Protein AF-A0A1X7UMM1-F1 (afdb_monomer)

Organism: Amphimedon queenslandica (NCBI:txid400682)

pLDDT: mean 91.96, std 16.67, range [33.31, 98.94]

Foldseek 3Di:
DDDDDDDDDDPDPPPDVDDQAPALALQRCVVVPNQDWAKHWYDNDPPDIDIFTWARDPPNTSWTWFFKFAAQPDQQQDDPVCQQCKDDDNVHGIGNHLVVQQSSQVDAFKKKKKWFAAPVGDIWIKIFRGWHFHDVVQQTAIATHDIDIDQPDFPNVFLHRAHKFHPHRAREQAPPDRLCVVLSHIDSAHNGGQAGQRAGDDPDQDDFNRAGDHCSHPRRRGHTNIMIMIMHHPD

Secondary structure (DSSP, 8-state):
-------------------TT--SSHHHHHHTT--S-EEEEE-TTSSS-EEEEEE-SGGGS-EEEEEEESSS-S-----HHHHHH-EE-TTSSEE--HHHHHHHHSSS-EEEEEEEE-TTS-EEEEEEEEEEE--GGGT--EEEEEEEESS--SSHHHHTTPPPBBTTB--SS-TTS-HHHHHTS-B--SSS-SB-TTSB--SSS--TTTBS-BHHHH-SS---SEEEEEEEE--

Radius of gyration: 20.71 Å; Cα contacts (8 Å, |Δi|>4): 582; chains: 1; bounding box: 44×34×89 Å

Structure (mmCIF, N/CA/C/O backbone):
data_AF-A0A1X7UMM1-F1
#
_entry.id   AF-A0A1X7UMM1-F1
#
loop_
_atom_site.group_PDB
_atom_site.id
_atom_site.type_symbol
_atom_site.label_atom_id
_atom_site.label_alt_id
_atom_site.label_comp_id
_atom_site.label_asym_id
_atom_site.label_entity_id
_atom_site.label_seq_id
_atom_site.pdbx_PDB_ins_code
_atom_site.Cartn_x
_atom_site.Cartn_y
_atom_site.Cartn_z
_atom_site.occupancy
_atom_site.B_iso_or_equiv
_atom_site.auth_seq_id
_atom_site.auth_comp_id
_atom_site.auth_asym_id
_atom_site.auth_atom_id
_atom_site.pdbx_PDB_model_num
ATOM 1 N N . MET A 1 1 ? -23.075 -20.210 66.683 1.00 42.78 1 MET A N 1
ATOM 2 C CA . MET A 1 1 ? -23.406 -20.977 65.464 1.00 42.78 1 MET A CA 1
ATOM 3 C C . MET A 1 1 ? -23.256 -20.017 64.291 1.00 42.78 1 MET A C 1
ATOM 5 O O . MET A 1 1 ? -23.948 -19.010 64.264 1.00 42.78 1 MET A O 1
ATOM 9 N N . LYS A 1 2 ? -22.222 -20.204 63.459 1.00 36.97 2 LYS A N 1
ATOM 10 C CA . LYS A 1 2 ? -21.824 -19.255 62.405 1.00 36.97 2 LYS A CA 1
ATOM 11 C C . LYS A 1 2 ? -22.874 -19.233 61.286 1.00 36.97 2 LYS A C 1
ATOM 13 O O . LYS A 1 2 ? -23.160 -20.276 60.712 1.00 36.97 2 LYS A O 1
ATOM 18 N N . LEU A 1 3 ? -23.383 -18.044 60.969 1.00 35.66 3 LEU A N 1
ATOM 19 C CA . LEU A 1 3 ? -24.100 -17.741 59.730 1.00 35.66 3 LEU A CA 1
ATOM 20 C C . LEU A 1 3 ? -23.134 -17.903 58.548 1.00 35.66 3 LEU A C 1
ATOM 22 O O . LEU A 1 3 ? -22.069 -17.291 58.560 1.00 35.66 3 LEU A O 1
ATOM 26 N N . HIS A 1 4 ? -23.488 -18.710 57.549 1.00 35.69 4 HIS A N 1
ATOM 27 C CA . HIS A 1 4 ? -22.932 -18.601 56.199 1.00 35.69 4 HIS A CA 1
ATOM 28 C C . HIS A 1 4 ? -24.096 -18.454 55.228 1.00 35.69 4 HIS A C 1
ATOM 30 O O . HIS A 1 4 ? -24.906 -19.357 55.040 1.00 35.69 4 HIS A O 1
ATOM 36 N N . ASN A 1 5 ? -24.174 -17.242 54.697 1.00 33.34 5 ASN A N 1
ATOM 37 C CA . ASN A 1 5 ? -25.047 -16.806 53.632 1.00 33.34 5 ASN A CA 1
ATOM 38 C C . ASN A 1 5 ? -24.282 -17.030 52.322 1.00 33.34 5 ASN A C 1
ATOM 40 O O . ASN A 1 5 ? -23.177 -16.504 52.181 1.00 33.34 5 ASN A O 1
ATOM 44 N N . THR A 1 6 ? -24.842 -17.784 51.378 1.00 33.31 6 THR A N 1
ATOM 45 C CA . THR A 1 6 ? -24.259 -17.915 50.036 1.00 33.31 6 THR A CA 1
ATOM 46 C C . THR A 1 6 ? -25.358 -17.749 48.996 1.00 33.31 6 THR A C 1
ATOM 48 O O . THR A 1 6 ? -25.897 -18.709 48.457 1.00 33.31 6 THR A O 1
ATOM 51 N N . THR A 1 7 ? -25.710 -16.497 48.713 1.00 36.22 7 THR A N 1
ATOM 52 C CA . THR A 1 7 ? -26.402 -16.121 47.480 1.00 36.22 7 THR A CA 1
ATOM 53 C C . THR A 1 7 ? -25.404 -16.187 46.327 1.00 36.22 7 THR A C 1
ATOM 55 O O . THR A 1 7 ? -24.527 -15.332 46.205 1.00 36.22 7 THR A O 1
ATOM 58 N N . ALA A 1 8 ? -25.524 -17.217 45.491 1.00 37.78 8 ALA A N 1
ATOM 59 C CA . ALA A 1 8 ? -24.852 -17.280 44.201 1.00 37.78 8 ALA A CA 1
ATOM 60 C C . ALA A 1 8 ? -25.509 -16.268 43.247 1.00 37.78 8 ALA A C 1
ATOM 62 O O . ALA A 1 8 ? -26.694 -16.365 42.935 1.00 37.78 8 ALA A O 1
ATOM 63 N N . SER A 1 9 ? -24.734 -15.275 42.813 1.00 39.75 9 SER A N 1
ATOM 64 C CA . SER A 1 9 ? -25.135 -14.310 41.791 1.00 39.75 9 SER A CA 1
ATOM 65 C C . SER A 1 9 ? -25.033 -14.963 40.411 1.00 39.75 9 SER A C 1
ATOM 67 O O . SER A 1 9 ? -23.936 -15.264 39.938 1.00 39.75 9 SER A O 1
ATOM 69 N N . LEU A 1 10 ? -26.179 -15.195 39.767 1.00 38.50 10 LEU A N 1
ATOM 70 C CA . LEU A 1 10 ? -26.244 -15.465 38.334 1.00 38.50 10 LEU A CA 1
ATOM 71 C C . LEU A 1 10 ? -25.970 -14.154 37.589 1.00 38.50 10 LEU A C 1
ATOM 73 O O . LEU A 1 10 ? -26.851 -13.305 37.463 1.00 38.50 10 LEU A O 1
ATOM 77 N N . LYS A 1 11 ? -24.755 -13.990 37.056 1.00 39.53 11 LYS A N 1
ATOM 78 C CA . LYS A 1 11 ? -24.530 -13.033 35.969 1.00 39.53 11 LYS A CA 1
ATOM 79 C C . LYS A 1 11 ? -25.146 -13.620 34.702 1.00 39.53 11 LYS A C 1
ATOM 81 O O . LYS A 1 11 ? -24.577 -14.521 34.090 1.00 39.53 11 LYS A O 1
ATOM 86 N N . ALA A 1 12 ? -26.319 -13.119 34.333 1.00 36.34 12 ALA A N 1
ATOM 87 C CA . ALA A 1 12 ? -26.877 -13.324 33.008 1.00 36.34 12 ALA A CA 1
ATOM 88 C C . ALA A 1 12 ? -25.892 -12.761 31.969 1.00 36.34 12 ALA A C 1
ATOM 90 O O . ALA A 1 12 ? -25.610 -11.563 31.957 1.00 36.34 12 ALA A O 1
ATOM 91 N N . LYS A 1 13 ? -25.349 -13.633 31.113 1.00 39.78 13 LYS A N 1
ATOM 92 C CA . LYS A 1 13 ? -24.747 -13.229 29.841 1.00 39.78 13 LYS A CA 1
ATOM 93 C C . LYS A 1 13 ? -25.900 -12.758 28.957 1.00 39.78 13 LYS A C 1
ATOM 95 O O . LYS A 1 13 ? -26.607 -13.576 28.378 1.00 39.78 13 LYS A O 1
ATOM 100 N N . PHE A 1 14 ? -26.116 -11.449 28.913 1.00 34.75 14 PHE A N 1
ATOM 101 C CA . PHE A 1 14 ? -26.855 -10.831 27.823 1.00 34.75 14 PHE A CA 1
ATOM 102 C C . PHE A 1 14 ? -25.998 -10.984 26.564 1.00 34.75 14 PHE A C 1
ATOM 104 O O . PHE A 1 14 ? -24.993 -10.300 26.411 1.00 34.75 14 PHE A O 1
ATOM 111 N N . THR A 1 15 ? -26.354 -11.923 25.693 1.00 37.94 15 THR A N 1
ATOM 112 C CA . THR A 1 15 ? -25.966 -11.866 24.282 1.00 37.94 15 THR A CA 1
ATOM 113 C C . THR A 1 15 ? -26.802 -10.768 23.643 1.00 37.94 15 THR A C 1
ATOM 115 O O . THR A 1 15 ? -27.952 -11.001 23.270 1.00 37.94 15 THR A O 1
ATOM 118 N N . ILE A 1 16 ? -26.254 -9.555 23.611 1.00 44.25 16 ILE A N 1
ATOM 119 C CA . ILE A 1 16 ? -26.688 -8.546 22.649 1.00 44.25 16 ILE A CA 1
ATOM 120 C C . ILE A 1 16 ? -26.102 -8.994 21.311 1.00 44.25 16 ILE A C 1
ATOM 122 O O . ILE A 1 16 ? -24.950 -9.415 21.243 1.00 44.25 16 ILE A O 1
ATOM 126 N N . ASP A 1 17 ? -26.933 -8.988 20.283 1.00 43.19 17 ASP A N 1
ATOM 127 C CA . ASP A 1 17 ? -26.534 -9.173 18.893 1.00 43.19 17 ASP A CA 1
ATOM 128 C C . ASP A 1 17 ? -25.630 -7.977 18.523 1.00 43.19 17 ASP A C 1
ATOM 130 O O . ASP A 1 17 ? -26.114 -6.871 18.277 1.00 43.19 17 ASP A O 1
ATOM 134 N N . GLU A 1 18 ? -24.310 -8.125 18.677 1.00 45.31 18 GLU A N 1
ATOM 135 C CA . GLU A 1 18 ? -23.364 -7.010 18.561 1.00 45.31 18 GLU A CA 1
ATOM 136 C C . GLU A 1 18 ? -23.130 -6.619 17.094 1.00 45.31 18 GLU A C 1
ATOM 138 O O . GLU A 1 18 ? -22.430 -7.293 16.344 1.00 45.31 18 GLU A O 1
ATOM 143 N N . GLY A 1 19 ? -23.692 -5.468 16.719 1.00 47.50 19 GLY A N 1
ATOM 144 C CA . GLY A 1 19 ? -22.927 -4.392 16.087 1.00 47.50 19 GLY A CA 1
ATOM 145 C C . GLY A 1 19 ? -22.228 -4.710 14.766 1.00 47.50 19 GLY A C 1
ATOM 146 O O . GLY A 1 19 ? -21.032 -4.448 14.630 1.00 47.50 19 GLY A O 1
ATOM 147 N N . GLU A 1 20 ? -22.954 -5.195 13.760 1.00 48.22 20 GLU A N 1
ATOM 148 C CA . GLU A 1 20 ? -22.420 -5.268 12.398 1.00 48.22 20 GLU A CA 1
ATOM 149 C C . GLU A 1 20 ? -22.120 -3.837 11.883 1.00 48.22 20 GLU A C 1
ATOM 151 O O . GLU A 1 20 ? -23.019 -3.090 11.504 1.00 48.22 20 GLU A O 1
ATOM 156 N N . GLY A 1 21 ? -20.846 -3.419 11.925 1.00 59.50 21 GLY A N 1
ATOM 157 C CA . GLY A 1 21 ? -20.394 -2.102 11.451 1.00 59.50 21 GLY A CA 1
ATOM 158 C C . GLY A 1 21 ? -20.342 -0.973 12.492 1.00 59.50 21 GLY A C 1
ATOM 159 O O . GLY A 1 21 ? -20.377 0.188 12.094 1.00 59.50 21 GLY A O 1
ATOM 160 N N . SER A 1 22 ? -20.246 -1.280 13.793 1.00 83.62 22 SER A N 1
ATOM 161 C CA . SER A 1 22 ? -20.097 -0.259 14.855 1.00 83.62 22 SER A CA 1
ATOM 162 C C . SER A 1 22 ? -18.671 0.294 15.023 1.00 83.62 22 SER A C 1
ATOM 164 O O . SER A 1 22 ? -18.474 1.230 15.794 1.00 83.62 22 SER A O 1
ATOM 166 N N . TYR A 1 23 ? -17.680 -0.300 14.360 1.00 94.19 23 TYR A N 1
ATOM 167 C CA . TYR A 1 23 ? -16.268 0.033 14.536 1.00 94.19 23 TYR A CA 1
ATOM 168 C C . TYR A 1 23 ? -15.717 0.758 13.318 1.00 94.19 23 TYR A C 1
ATOM 170 O O . TYR A 1 23 ? -15.889 0.275 12.201 1.00 94.19 23 TYR A O 1
ATOM 178 N N . ASP A 1 24 ? -15.012 1.866 13.526 1.00 94.62 24 ASP A N 1
ATOM 179 C CA . ASP A 1 24 ? -14.443 2.652 12.426 1.00 94.62 24 ASP A CA 1
ATOM 180 C C . ASP A 1 24 ? -13.310 1.894 11.719 1.00 94.62 24 ASP A C 1
ATOM 182 O O . ASP A 1 24 ? -13.212 1.886 10.491 1.00 94.62 24 ASP A O 1
ATOM 186 N N . ASP A 1 25 ? -12.463 1.224 12.500 1.00 96.00 25 ASP A N 1
ATOM 187 C CA . ASP A 1 25 ? -11.277 0.512 12.039 1.00 96.00 25 ASP A CA 1
ATOM 188 C C . ASP A 1 25 ? -10.848 -0.591 13.037 1.00 96.00 25 ASP A C 1
ATOM 190 O O . ASP A 1 25 ? -11.469 -0.827 14.080 1.00 96.00 25 ASP A O 1
ATOM 194 N N . CYS A 1 26 ? -9.748 -1.283 12.726 1.00 97.50 26 CYS A N 1
ATOM 195 C CA . CYS A 1 26 ? -9.151 -2.278 13.620 1.00 97.50 26 CYS A CA 1
ATOM 196 C C . CYS A 1 26 ? -8.625 -1.694 14.937 1.00 97.50 26 CYS A C 1
ATOM 198 O O . CYS A 1 26 ? -8.470 -2.430 15.910 1.00 97.50 26 CYS A O 1
ATOM 200 N N . LYS A 1 27 ? -8.340 -0.390 14.987 1.00 96.38 27 LYS A N 1
ATOM 201 C CA . LYS A 1 27 ? -7.851 0.283 16.188 1.00 96.38 27 LYS A CA 1
ATOM 202 C C . LYS A 1 27 ? -8.982 0.433 17.205 1.00 96.38 27 LYS A C 1
ATOM 204 O O . LYS A 1 27 ? -8.765 0.076 18.360 1.00 96.38 27 LYS A O 1
ATOM 209 N N . SER A 1 28 ? -10.179 0.830 16.774 1.00 95.69 28 SER A N 1
ATOM 210 C CA . SER A 1 28 ? -11.373 0.881 17.629 1.00 95.69 28 SER A CA 1
ATOM 211 C C . SER A 1 28 ? -11.762 -0.499 18.169 1.00 95.69 28 SER A C 1
ATOM 213 O O . SER A 1 28 ? -12.036 -0.633 19.356 1.00 95.69 28 SER A O 1
ATOM 215 N N . LEU A 1 29 ? -11.698 -1.545 17.335 1.00 96.44 29 LEU A N 1
ATOM 216 C CA . LEU A 1 29 ? -11.886 -2.935 17.785 1.00 96.44 29 LEU A CA 1
ATOM 217 C C . LEU A 1 29 ? -10.889 -3.306 18.899 1.00 96.44 29 LEU A C 1
ATOM 219 O O . LEU A 1 29 ? -11.265 -3.865 19.930 1.00 96.44 29 LEU A O 1
ATOM 223 N N . PHE A 1 30 ? -9.610 -2.980 18.698 1.00 96.94 30 PHE A N 1
ATOM 224 C CA . PHE A 1 30 ? -8.549 -3.297 19.653 1.00 96.94 30 PHE A CA 1
ATOM 225 C C . PHE A 1 30 ? -8.720 -2.573 20.997 1.00 96.94 30 PHE A C 1
ATOM 227 O O . PHE A 1 30 ? -8.470 -3.161 22.049 1.00 96.94 30 PHE A O 1
ATOM 234 N N . GLU A 1 31 ? -9.156 -1.313 20.979 1.00 95.88 31 GLU A N 1
ATOM 235 C CA . GLU A 1 31 ? -9.389 -0.510 22.189 1.00 95.88 31 GLU A CA 1
ATOM 236 C C . GLU A 1 31 ? -10.576 -1.006 23.023 1.00 95.88 31 GLU A C 1
ATOM 238 O O . GLU A 1 31 ? -10.522 -0.933 24.251 1.00 95.88 31 GLU A O 1
ATOM 243 N N . ASP A 1 32 ? -11.565 -1.625 22.379 1.00 95.81 32 ASP A N 1
ATOM 244 C CA . ASP A 1 32 ? -12.680 -2.316 23.037 1.00 95.81 32 ASP A CA 1
ATOM 245 C C . ASP A 1 32 ? -12.310 -3.724 23.549 1.00 95.81 32 ASP A C 1
ATOM 247 O O . ASP A 1 32 ? -13.148 -4.463 24.070 1.00 95.81 32 ASP A O 1
ATOM 251 N N . GLY A 1 33 ? -11.033 -4.108 23.452 1.00 96.25 33 GLY A N 1
ATOM 252 C CA . GLY A 1 33 ? -10.509 -5.362 23.993 1.00 96.25 33 GLY A CA 1
ATOM 253 C C . GLY A 1 33 ? -10.589 -6.552 23.036 1.00 96.25 33 GLY A C 1
ATOM 254 O O . GLY A 1 33 ? -10.319 -7.682 23.452 1.00 96.25 33 GLY A O 1
ATOM 255 N N . ILE A 1 34 ? -10.909 -6.329 21.757 1.00 96.75 34 ILE A N 1
ATOM 256 C CA . ILE A 1 34 ? -10.869 -7.368 20.721 1.00 96.75 34 ILE A CA 1
ATOM 257 C C . ILE A 1 34 ? -9.427 -7.494 20.218 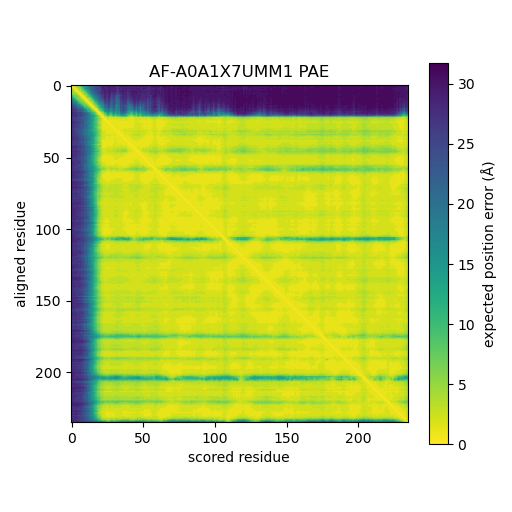1.00 96.75 34 ILE A C 1
ATOM 259 O O . ILE A 1 34 ? -8.976 -6.761 19.342 1.00 96.75 34 ILE A O 1
ATOM 263 N N . THR A 1 35 ? -8.684 -8.438 20.794 1.00 96.31 35 THR A N 1
ATOM 264 C CA . THR A 1 35 ? -7.227 -8.564 20.601 1.00 96.31 35 THR A CA 1
ATOM 265 C C . THR A 1 35 ? -6.792 -9.757 19.748 1.00 96.31 35 THR A C 1
ATOM 267 O O . THR A 1 35 ? -5.596 -9.978 19.581 1.00 96.31 35 THR A O 1
ATOM 270 N N . ASN A 1 36 ? -7.729 -10.519 19.178 1.00 97.88 36 ASN A N 1
ATOM 271 C CA . ASN A 1 36 ? -7.402 -11.616 18.265 1.00 97.88 36 ASN A CA 1
ATOM 272 C C . ASN A 1 36 ? -7.301 -11.106 16.825 1.00 97.88 36 ASN A C 1
ATOM 274 O O . ASN A 1 36 ? -8.221 -10.449 16.333 1.00 97.88 36 ASN A O 1
ATOM 278 N N . SER A 1 37 ? -6.224 -11.451 16.123 1.00 98.62 37 SER A N 1
ATOM 279 C CA . SER A 1 37 ? -6.104 -11.160 14.692 1.00 98.62 37 SER A CA 1
ATOM 280 C C . SER A 1 37 ? -7.156 -11.930 13.884 1.00 98.62 37 SER A C 1
ATOM 282 O O . SER A 1 37 ? -7.483 -13.074 14.202 1.00 98.62 37 SER A O 1
ATOM 284 N N . GLY A 1 38 ? -7.703 -11.317 12.835 1.00 98.38 38 GLY A N 1
ATOM 285 C CA . GLY A 1 38 ? -8.761 -11.943 12.045 1.00 98.38 38 GLY A CA 1
ATOM 286 C C . GLY A 1 38 ? -9.499 -10.985 11.124 1.00 98.38 38 GLY A C 1
ATOM 287 O O . GLY A 1 38 ? -9.136 -9.819 10.992 1.00 98.38 38 GLY A O 1
ATOM 288 N N . VAL A 1 39 ? -10.543 -11.491 10.468 1.00 98.62 39 VAL A N 1
ATOM 289 C CA . VAL A 1 39 ? -11.394 -10.685 9.587 1.00 98.62 39 VAL A CA 1
ATOM 290 C C . VAL A 1 39 ? -12.549 -10.088 10.381 1.00 98.62 39 VAL A C 1
ATOM 292 O O . VAL A 1 39 ? -13.321 -10.824 10.992 1.00 98.62 39 VAL A O 1
ATOM 295 N N . TYR A 1 40 ? -12.698 -8.769 10.303 1.00 98.31 40 TYR A N 1
ATOM 296 C CA . TYR A 1 40 ? -13.743 -8.005 10.984 1.00 98.31 40 TYR A CA 1
ATOM 297 C C . TYR A 1 40 ? -14.447 -7.060 10.012 1.00 98.31 40 TYR A C 1
ATOM 299 O O . TYR A 1 40 ? -13.902 -6.724 8.961 1.00 98.31 40 TYR A O 1
ATOM 307 N N . THR A 1 41 ? -15.659 -6.633 10.359 1.00 97.88 41 THR A N 1
ATOM 308 C CA . THR A 1 41 ? -16.414 -5.618 9.612 1.00 97.88 41 THR A CA 1
ATOM 309 C C . THR A 1 41 ? -16.193 -4.247 10.245 1.00 97.88 41 THR A C 1
ATOM 311 O O . THR A 1 41 ? -16.367 -4.103 11.452 1.00 97.88 41 THR A O 1
ATOM 314 N N . VAL A 1 42 ? -15.853 -3.248 9.430 1.00 97.12 42 VAL A N 1
ATOM 315 C CA . VAL A 1 42 ? -15.615 -1.859 9.853 1.00 97.12 42 VAL A CA 1
ATOM 316 C C . VAL A 1 42 ? -16.438 -0.871 9.022 1.00 97.12 42 VAL A C 1
ATOM 318 O O . VAL A 1 42 ? -16.845 -1.183 7.897 1.00 97.12 42 VAL A O 1
ATOM 321 N N . ASN A 1 43 ? -16.686 0.320 9.561 1.00 96.44 43 ASN A N 1
ATOM 322 C CA . ASN A 1 43 ? -17.412 1.405 8.912 1.00 96.44 43 ASN A CA 1
ATOM 323 C C . ASN A 1 43 ? -16.803 2.784 9.250 1.00 96.44 43 ASN A C 1
ATOM 325 O O . ASN A 1 43 ? -17.383 3.528 10.036 1.00 96.44 43 ASN A O 1
ATOM 329 N N . PRO A 1 44 ? -15.667 3.159 8.636 1.00 94.31 44 PRO A N 1
ATOM 330 C CA . PRO A 1 44 ? -14.875 4.332 9.034 1.00 94.31 44 PRO A CA 1
ATOM 331 C C . PRO A 1 44 ? -15.567 5.690 8.856 1.00 94.31 44 PRO A C 1
ATOM 333 O O . PRO A 1 44 ? -15.058 6.706 9.316 1.00 94.31 44 PRO A O 1
ATOM 336 N N . ASP A 1 45 ? -16.676 5.753 8.121 1.00 92.62 45 ASP A N 1
ATOM 337 C CA . ASP A 1 45 ? -17.322 7.016 7.760 1.00 92.62 45 ASP A CA 1
ATOM 338 C C . ASP A 1 45 ? -18.853 6.966 7.748 1.00 92.62 45 ASP A C 1
ATOM 340 O O . ASP A 1 45 ? -19.496 7.812 7.123 1.00 92.62 45 ASP A O 1
ATOM 344 N N . GLY A 1 46 ? -19.446 5.965 8.404 1.00 91.88 46 GLY A N 1
ATOM 345 C CA . GLY A 1 46 ? -20.900 5.796 8.462 1.00 91.88 46 GLY A CA 1
ATOM 346 C C . GLY A 1 46 ? -21.560 5.417 7.129 1.00 91.88 46 GLY A C 1
ATOM 347 O O . GLY A 1 46 ? -22.786 5.344 7.063 1.00 91.88 46 GLY A O 1
ATOM 348 N N . GLY A 1 47 ? -20.779 5.173 6.070 1.00 92.88 47 GLY A N 1
ATOM 349 C CA . GLY A 1 47 ? -21.263 4.655 4.793 1.00 92.88 47 GLY A CA 1
ATOM 350 C C . GLY A 1 47 ? -21.564 3.153 4.841 1.00 92.88 47 GLY A C 1
ATOM 351 O O . GLY A 1 47 ? -21.978 2.604 5.860 1.00 92.88 47 GLY A O 1
ATOM 352 N N . THR A 1 48 ? -21.343 2.458 3.721 1.00 95.00 48 THR A N 1
ATOM 353 C CA . THR A 1 48 ? -21.497 0.996 3.661 1.00 95.00 48 THR A CA 1
ATOM 354 C C . THR A 1 48 ? -20.341 0.309 4.400 1.00 95.00 48 THR A C 1
ATOM 356 O O . THR A 1 48 ? -19.187 0.525 3.999 1.00 95.00 48 THR A O 1
ATOM 359 N N . PRO A 1 49 ? -20.601 -0.527 5.424 1.00 97.19 49 PRO A N 1
ATOM 360 C CA . PRO A 1 49 ? -19.559 -1.294 6.102 1.00 97.19 49 PRO A CA 1
ATOM 361 C C . PRO A 1 49 ? -18.849 -2.275 5.162 1.00 97.19 49 PRO A C 1
ATOM 363 O O . PRO A 1 49 ? -19.423 -2.743 4.175 1.00 97.19 49 PRO A O 1
ATOM 366 N N . PHE A 1 50 ? -17.601 -2.619 5.467 1.00 98.06 50 PHE A N 1
ATOM 367 C CA . PHE A 1 50 ? -16.834 -3.598 4.696 1.00 98.06 50 PHE A CA 1
ATOM 368 C C . PHE A 1 50 ? -15.899 -4.420 5.580 1.00 98.06 50 PHE A C 1
ATOM 370 O O . PHE A 1 50 ? -15.540 -4.019 6.684 1.00 98.06 50 PHE A O 1
ATOM 377 N N . LYS A 1 51 ? -15.504 -5.594 5.080 1.00 98.44 51 LYS A N 1
ATOM 378 C CA . LYS A 1 51 ? -14.582 -6.488 5.783 1.00 98.44 51 LYS A CA 1
ATOM 379 C C . LYS A 1 51 ? -13.127 -6.076 5.575 1.00 98.44 51 LYS A C 1
ATOM 381 O O . LYS A 1 51 ? -12.738 -5.720 4.462 1.00 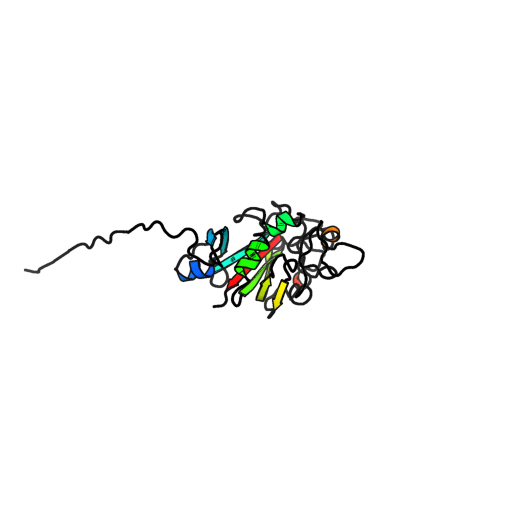98.44 51 LYS A O 1
ATOM 386 N N . VAL A 1 52 ? -12.334 -6.198 6.632 1.00 98.69 52 VAL A N 1
ATOM 387 C CA . VAL A 1 52 ? -10.883 -5.976 6.663 1.00 98.69 52 VAL A CA 1
ATOM 388 C C . VAL A 1 52 ? -10.205 -7.080 7.462 1.00 98.69 52 VAL A C 1
ATOM 390 O O . VAL A 1 52 ? -10.840 -7.720 8.297 1.00 98.69 52 VAL A O 1
ATOM 393 N N . TYR A 1 53 ? -8.912 -7.295 7.225 1.00 98.81 53 TYR A N 1
ATOM 394 C CA . TYR A 1 53 ? -8.095 -8.097 8.127 1.00 98.81 53 TYR A CA 1
ATOM 395 C C . TYR A 1 53 ? -7.457 -7.187 9.179 1.00 98.81 53 TYR A C 1
ATOM 397 O O . TYR A 1 53 ? -6.745 -6.241 8.831 1.00 98.81 53 TYR A O 1
ATOM 405 N N . CYS A 1 54 ? -7.694 -7.496 10.450 1.00 98.69 54 CYS A N 1
ATOM 406 C CA . CYS A 1 54 ? -7.078 -6.828 11.581 1.00 98.69 54 CYS A CA 1
ATOM 407 C C . CYS A 1 54 ? -5.899 -7.638 12.114 1.00 98.69 54 CYS A C 1
ATOM 409 O O . CYS A 1 54 ? -6.055 -8.794 12.508 1.00 98.69 54 CYS A O 1
ATOM 411 N N . ASP A 1 55 ? -4.732 -7.005 12.151 1.00 98.50 55 ASP A N 1
ATOM 412 C CA . ASP A 1 55 ? -3.559 -7.488 12.873 1.00 98.50 55 ASP A CA 1
ATOM 413 C C . ASP A 1 55 ? -3.550 -6.841 14.264 1.00 98.50 55 ASP A C 1
ATOM 415 O O . ASP A 1 55 ? -3.308 -5.638 14.430 1.00 98.50 55 ASP A O 1
ATOM 419 N N . MET A 1 56 ? -3.877 -7.660 15.263 1.00 97.94 56 MET A N 1
ATOM 420 C CA . MET A 1 56 ? -4.035 -7.239 16.653 1.00 97.94 56 MET A CA 1
ATOM 421 C C . MET A 1 56 ? -2.786 -7.500 17.502 1.00 97.94 56 MET A C 1
ATOM 423 O O . MET A 1 56 ? -2.768 -7.177 18.685 1.00 97.94 56 MET A O 1
ATOM 427 N N . GLU A 1 57 ? -1.721 -8.044 16.915 1.00 95.56 57 GLU A N 1
ATOM 428 C CA . GLU A 1 57 ? -0.552 -8.521 17.660 1.00 95.56 57 GLU A CA 1
ATOM 429 C C . GLU A 1 57 ? 0.688 -7.672 17.368 1.00 95.56 57 GLU A C 1
ATOM 431 O O . GLU A 1 57 ? 1.426 -7.276 18.276 1.00 95.56 57 GLU A O 1
ATOM 436 N N . THR A 1 58 ? 0.913 -7.331 16.100 1.00 90.69 58 THR A N 1
ATOM 437 C CA . THR A 1 58 ? 2.134 -6.648 15.670 1.00 90.69 58 THR A CA 1
ATOM 438 C C . THR A 1 58 ? 2.216 -5.234 16.242 1.00 90.69 58 THR A C 1
ATOM 440 O O . THR A 1 58 ? 1.316 -4.417 16.064 1.00 90.69 58 THR A O 1
ATOM 443 N N . HIS A 1 59 ? 3.335 -4.892 16.891 1.00 87.62 59 HIS A N 1
ATOM 444 C CA . HIS A 1 59 ? 3.651 -3.521 17.329 1.00 87.62 59 HIS A CA 1
ATOM 445 C C . HIS A 1 59 ? 2.493 -2.794 18.050 1.00 87.62 59 HIS A C 1
ATOM 447 O O . HIS A 1 59 ? 2.175 -1.632 17.767 1.00 87.62 59 HIS A O 1
ATOM 453 N N . GLY A 1 60 ? 1.861 -3.493 18.995 1.00 91.94 60 GLY A N 1
ATOM 454 C CA . GLY A 1 60 ? 0.774 -2.956 19.816 1.00 91.94 60 GLY A CA 1
ATOM 455 C C . GLY A 1 60 ? -0.621 -3.080 19.200 1.00 91.94 60 GLY A C 1
ATOM 456 O O . GLY A 1 60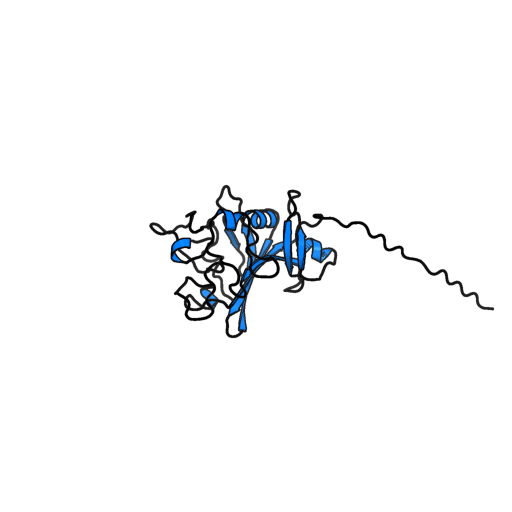 ? -1.541 -2.479 19.739 1.00 91.94 60 GLY A O 1
ATOM 457 N N . GLY A 1 61 ? -0.770 -3.825 18.100 1.00 96.19 61 GLY A N 1
ATOM 458 C CA . GLY A 1 61 ? -2.066 -4.201 17.542 1.00 96.19 61 GLY A CA 1
ATOM 459 C C . GLY A 1 61 ? -2.871 -3.055 16.933 1.00 96.19 61 GLY A C 1
ATOM 460 O O . GLY A 1 61 ? -2.381 -1.930 16.758 1.00 96.19 61 GLY A O 1
ATOM 461 N N . GLY A 1 62 ? -4.120 -3.370 16.586 1.00 97.56 62 GLY A N 1
ATOM 462 C CA . GLY A 1 62 ? -5.079 -2.435 16.003 1.00 97.56 62 GLY A CA 1
ATOM 463 C C . GLY A 1 62 ? -4.765 -2.025 14.565 1.00 97.56 62 GLY A C 1
ATOM 464 O O . GLY A 1 62 ? -5.142 -0.935 14.143 1.00 97.56 62 GLY A O 1
ATOM 465 N N . TRP A 1 63 ? -4.033 -2.845 13.812 1.00 98.50 63 TRP A N 1
ATOM 466 C CA . TRP A 1 63 ? -3.660 -2.530 12.437 1.00 98.50 63 TRP A CA 1
ATOM 467 C C . TRP A 1 63 ? -4.697 -3.035 11.443 1.00 98.50 63 TRP A C 1
ATOM 469 O O . TRP A 1 63 ? -5.054 -4.209 11.459 1.00 98.50 63 TRP A O 1
ATOM 479 N N . THR A 1 64 ? -5.103 -2.171 10.517 1.00 98.69 64 THR A N 1
ATOM 480 C CA . THR A 1 64 ? -5.941 -2.544 9.374 1.00 98.69 64 THR A CA 1
ATOM 481 C C . THR A 1 64 ? -5.047 -2.869 8.182 1.00 98.69 64 THR A C 1
ATOM 483 O O . THR A 1 64 ? -4.423 -1.973 7.605 1.00 98.69 64 THR A O 1
ATOM 486 N N . VAL A 1 65 ? -4.958 -4.147 7.812 1.00 98.88 65 VAL A N 1
ATOM 487 C CA . VAL A 1 65 ? -4.162 -4.599 6.662 1.00 98.88 65 VAL A CA 1
ATOM 488 C C . VAL A 1 65 ? -4.917 -4.303 5.372 1.00 98.88 65 VAL A C 1
ATOM 490 O O . VAL A 1 65 ? -6.089 -4.659 5.236 1.00 98.88 65 VAL A O 1
ATOM 493 N N . PHE A 1 66 ? -4.245 -3.669 4.410 1.00 98.88 66 PHE A N 1
ATOM 494 C CA . PHE A 1 66 ? -4.846 -3.328 3.120 1.00 98.88 66 PHE A CA 1
ATOM 495 C C . PHE A 1 66 ? -4.127 -3.917 1.902 1.00 98.88 66 PHE A C 1
ATOM 497 O O . PHE A 1 66 ? -4.669 -3.875 0.796 1.00 98.88 66 PHE A O 1
ATOM 504 N N . GLN A 1 67 ? -2.935 -4.480 2.090 1.00 98.88 67 GLN A N 1
ATOM 505 C CA . GLN A 1 67 ? -2.228 -5.246 1.070 1.00 98.88 67 GLN A CA 1
ATOM 506 C C . GLN A 1 67 ? -1.444 -6.371 1.742 1.00 98.88 67 GLN A C 1
ATOM 508 O O . GLN A 1 67 ? -0.789 -6.118 2.755 1.00 98.88 67 GLN A O 1
ATOM 513 N N . ARG A 1 68 ? -1.485 -7.581 1.174 1.00 98.88 68 ARG A N 1
ATOM 514 C CA . ARG A 1 68 ? -0.610 -8.692 1.577 1.00 98.88 68 ARG A CA 1
ATOM 515 C C . ARG A 1 68 ? -0.144 -9.503 0.374 1.00 98.88 68 ARG A C 1
ATOM 517 O O . ARG A 1 68 ? -0.959 -9.874 -0.470 1.00 98.88 68 ARG A O 1
ATOM 524 N N . ARG A 1 69 ? 1.155 -9.815 0.340 1.00 98.75 69 ARG A N 1
ATOM 525 C CA . ARG A 1 69 ? 1.840 -10.746 -0.572 1.00 98.75 69 ARG A CA 1
ATOM 526 C C . ARG A 1 69 ? 2.609 -11.763 0.262 1.00 98.75 69 ARG A C 1
ATOM 528 O O . ARG A 1 69 ? 3.299 -11.363 1.197 1.00 98.75 69 ARG A O 1
ATOM 535 N N . GLN A 1 70 ? 2.520 -13.045 -0.063 1.00 98.06 70 GLN A N 1
ATOM 536 C CA . GLN A 1 70 ? 3.144 -14.116 0.720 1.00 98.06 70 GLN A CA 1
ATOM 537 C C . GLN A 1 70 ? 3.457 -15.395 -0.075 1.00 98.06 70 GLN A C 1
ATOM 539 O O . GLN A 1 70 ? 4.352 -16.139 0.324 1.00 98.06 70 GLN A O 1
ATOM 544 N N . ASP A 1 71 ? 2.745 -15.677 -1.172 1.00 97.75 71 ASP A N 1
ATOM 545 C CA . ASP A 1 71 ? 2.824 -16.979 -1.857 1.00 97.75 71 ASP A CA 1
ATOM 546 C C . ASP A 1 71 ? 2.612 -16.941 -3.383 1.00 97.75 71 ASP A C 1
ATOM 548 O O . ASP A 1 71 ? 2.896 -17.941 -4.060 1.00 97.75 71 ASP A O 1
ATOM 552 N N . GLY A 1 72 ? 2.180 -15.804 -3.935 1.00 97.75 72 GLY A N 1
ATOM 553 C CA . GLY A 1 72 ? 1.883 -15.622 -5.353 1.00 97.75 72 GLY A CA 1
ATOM 554 C C . GLY A 1 72 ? 0.581 -16.280 -5.816 1.00 97.75 72 GLY A C 1
ATOM 555 O O . GLY A 1 72 ? 0.439 -16.547 -7.009 1.00 97.75 72 GLY A O 1
ATOM 556 N N . SER A 1 73 ? -0.344 -16.588 -4.903 1.00 98.12 73 SER A N 1
ATOM 557 C CA . SER A 1 73 ? -1.650 -17.186 -5.218 1.00 98.12 73 SER A CA 1
ATOM 558 C C . SER A 1 73 ? -2.599 -16.235 -5.950 1.00 98.12 73 SER A C 1
ATOM 560 O O . SER A 1 73 ? -3.515 -16.698 -6.634 1.00 98.12 73 SER A O 1
ATOM 562 N N . VAL A 1 74 ? -2.379 -14.921 -5.849 1.00 98.50 74 VAL A N 1
ATOM 563 C CA . VAL A 1 74 ? -3.233 -13.909 -6.473 1.00 98.50 74 VAL A CA 1
ATOM 564 C C . VAL A 1 74 ? -2.448 -13.116 -7.515 1.00 98.50 74 VAL A C 1
ATOM 566 O O . VAL A 1 74 ? -1.357 -12.606 -7.263 1.00 98.50 74 VAL A O 1
ATOM 569 N N . ASP A 1 75 ? -3.023 -12.983 -8.713 1.00 98.25 75 ASP A N 1
ATOM 570 C CA . ASP A 1 75 ? -2.489 -12.088 -9.742 1.00 98.25 75 ASP A CA 1
ATOM 571 C C . ASP A 1 75 ? -2.766 -10.624 -9.368 1.00 98.25 75 ASP A C 1
ATOM 573 O O . ASP A 1 75 ? -3.923 -10.247 -9.176 1.00 98.25 75 ASP A O 1
ATOM 577 N N . PHE A 1 76 ? -1.710 -9.813 -9.287 1.00 98.69 76 PHE A N 1
ATOM 578 C CA . PHE A 1 76 ? -1.773 -8.371 -9.023 1.00 98.69 76 PHE A CA 1
ATOM 579 C C . PHE A 1 76 ? -1.650 -7.537 -10.308 1.00 98.69 76 PHE A C 1
ATOM 581 O O . PHE A 1 76 ? -1.839 -6.327 -10.272 1.00 98.69 76 PHE A O 1
ATOM 588 N N . TYR A 1 77 ? -1.402 -8.138 -11.478 1.00 98.50 77 TYR A N 1
ATOM 589 C CA . TYR A 1 77 ? -1.357 -7.394 -12.739 1.00 98.50 77 TYR A CA 1
ATOM 590 C C . TYR A 1 77 ? -2.767 -7.141 -13.303 1.00 98.50 77 TYR A C 1
ATOM 592 O O . TYR A 1 77 ? -3.162 -7.653 -14.354 1.00 98.50 77 TYR A O 1
ATOM 600 N N . ARG A 1 78 ? -3.538 -6.342 -12.562 1.00 98.62 78 ARG A N 1
ATOM 601 C CA . ARG A 1 78 ? -4.978 -6.106 -12.738 1.00 98.62 78 ARG A CA 1
ATOM 602 C C . ARG A 1 78 ? -5.296 -4.744 -13.363 1.00 98.62 78 ARG A C 1
ATOM 604 O O . ARG A 1 78 ? -4.407 -3.913 -13.557 1.00 98.62 78 ARG A O 1
ATOM 611 N N . TYR A 1 79 ? -6.568 -4.549 -13.707 1.00 98.81 79 TYR A N 1
ATOM 612 C CA . TYR A 1 79 ? -7.086 -3.299 -14.269 1.00 98.81 79 TYR A CA 1
ATOM 613 C C . TYR A 1 79 ? -7.484 -2.292 -13.177 1.00 98.81 79 TYR A C 1
ATOM 615 O O . TYR A 1 79 ? -7.595 -2.653 -12.002 1.00 98.81 79 TYR A O 1
ATOM 623 N N . TRP A 1 80 ? -7.737 -1.038 -13.563 1.00 98.88 80 TRP A N 1
ATOM 624 C CA . TRP A 1 80 ? -8.173 0.038 -12.663 1.00 98.88 80 TRP A CA 1
ATOM 625 C C . TRP A 1 80 ? -9.338 -0.359 -11.759 1.00 98.88 80 TRP A C 1
ATOM 627 O O . TRP A 1 80 ? -9.246 -0.248 -10.537 1.00 98.88 80 TRP A O 1
ATOM 637 N N . THR A 1 81 ? -10.414 -0.882 -12.349 1.00 98.75 81 THR A N 1
ATOM 638 C CA . THR A 1 81 ? -11.635 -1.245 -11.617 1.00 98.75 81 THR A CA 1
ATOM 639 C C . THR A 1 81 ? -11.383 -2.300 -10.537 1.00 98.75 81 THR A C 1
ATOM 641 O O . THR A 1 81 ? -11.996 -2.244 -9.472 1.00 98.75 81 THR A O 1
ATOM 644 N N . ASP A 1 82 ? -10.457 -3.235 -10.763 1.00 98.81 82 ASP A N 1
ATOM 645 C CA . ASP A 1 82 ? -10.082 -4.232 -9.754 1.00 98.81 82 ASP A CA 1
ATOM 646 C C . ASP A 1 82 ? -9.352 -3.565 -8.579 1.00 98.81 82 ASP A C 1
ATOM 648 O O . ASP A 1 82 ? -9.654 -3.834 -7.418 1.00 98.81 82 ASP A O 1
ATOM 652 N N . TYR A 1 83 ? -8.410 -2.662 -8.863 1.00 98.88 83 TYR A N 1
ATOM 653 C CA . TYR A 1 83 ? -7.669 -1.925 -7.836 1.00 98.88 83 TYR A CA 1
ATOM 654 C C . TYR A 1 83 ? -8.541 -0.950 -7.048 1.00 98.88 83 TYR A C 1
ATOM 656 O O . TYR A 1 83 ? -8.299 -0.728 -5.861 1.00 98.88 83 TYR A O 1
ATOM 664 N N . GLU A 1 84 ? -9.568 -0.390 -7.674 1.00 98.81 84 GLU A N 1
ATOM 665 C CA . GLU A 1 84 ? -10.540 0.475 -7.016 1.00 98.81 84 GLU A CA 1
ATOM 666 C C . GLU A 1 84 ? -11.449 -0.300 -6.050 1.00 98.81 84 GLU A C 1
ATOM 668 O O . GLU A 1 84 ? -11.640 0.123 -4.903 1.00 98.81 84 GLU A O 1
ATOM 673 N N . ASN A 1 85 ? -11.949 -1.460 -6.483 1.00 98.75 85 ASN A N 1
ATOM 674 C CA . ASN A 1 85 ? -12.881 -2.288 -5.711 1.00 98.75 85 ASN A CA 1
ATOM 675 C C . ASN A 1 85 ? -12.196 -3.194 -4.676 1.00 98.75 85 ASN A C 1
ATOM 677 O O . ASN A 1 85 ? -12.763 -3.458 -3.610 1.00 98.75 85 ASN A O 1
ATOM 681 N N . GLY A 1 86 ? -10.981 -3.653 -4.967 1.00 98.81 86 GLY A N 1
ATOM 682 C CA . GLY A 1 86 ? -10.265 -4.670 -4.204 1.00 98.81 86 GLY A CA 1
ATOM 683 C C . GLY A 1 86 ? -10.438 -6.081 -4.766 1.00 98.81 86 GLY A C 1
ATOM 684 O O . GLY A 1 86 ? -11.416 -6.391 -5.444 1.00 98.81 86 GLY A O 1
ATOM 685 N N . PHE A 1 87 ? -9.470 -6.946 -4.468 1.00 98.88 87 PHE A N 1
ATOM 686 C CA . PHE A 1 87 ? -9.409 -8.328 -4.947 1.00 98.88 87 PHE A CA 1
ATOM 687 C C . PHE A 1 87 ? -8.568 -9.209 -4.014 1.00 98.88 87 PHE A C 1
ATOM 689 O O . PHE A 1 87 ? -7.773 -8.709 -3.219 1.00 98.88 87 PHE A O 1
ATOM 696 N N . GLY A 1 88 ? -8.702 -10.528 -4.166 1.00 98.62 88 GLY A N 1
ATOM 697 C CA . GLY A 1 88 ? -7.978 -11.526 -3.376 1.00 98.62 88 GLY A CA 1
ATOM 698 C C . GLY A 1 88 ? -8.756 -12.005 -2.151 1.00 98.62 88 GLY A C 1
ATOM 699 O O . GLY A 1 88 ? -9.977 -11.862 -2.086 1.00 98.62 88 GLY A O 1
ATOM 700 N N . ASP A 1 89 ? -8.038 -12.594 -1.199 1.00 98.38 89 ASP A N 1
ATOM 701 C CA . ASP A 1 89 ? -8.584 -13.159 0.037 1.00 98.38 89 ASP A CA 1
ATOM 702 C C . ASP A 1 89 ? -7.968 -12.442 1.244 1.00 98.38 89 ASP A C 1
ATOM 704 O O . ASP A 1 89 ? -6.749 -12.421 1.396 1.00 98.38 89 ASP A O 1
ATOM 708 N N . LEU A 1 90 ? -8.798 -11.878 2.129 1.00 98.56 90 LEU A N 1
ATOM 709 C CA . LEU A 1 90 ? -8.342 -11.171 3.336 1.00 98.56 90 LEU A CA 1
ATOM 710 C C . LEU A 1 90 ? -7.488 -12.055 4.268 1.00 98.56 90 LEU A C 1
ATOM 712 O O . LEU A 1 90 ? -6.707 -11.541 5.071 1.00 98.56 90 LEU A O 1
ATOM 716 N N . THR A 1 91 ? -7.624 -13.378 4.167 1.00 98.06 91 THR A N 1
ATOM 717 C CA . THR A 1 91 ? -6.832 -14.370 4.911 1.00 98.06 91 THR A CA 1
ATOM 718 C C . THR A 1 91 ? -5.610 -14.886 4.137 1.00 98.06 91 THR A C 1
ATOM 720 O O . THR A 1 91 ? -4.781 -15.591 4.709 1.00 98.06 91 THR A O 1
ATOM 723 N N . GLY A 1 92 ? -5.457 -14.495 2.868 1.00 98.56 92 GLY A N 1
ATOM 724 C CA . GLY A 1 92 ? -4.337 -14.823 1.982 1.00 98.56 92 GLY A CA 1
ATOM 725 C C . GLY A 1 92 ? -3.705 -13.567 1.374 1.00 98.56 92 GLY A C 1
ATOM 726 O O . GLY A 1 92 ? -3.477 -12.580 2.077 1.00 98.56 92 GLY A O 1
ATOM 727 N N . GLU A 1 93 ? -3.407 -13.599 0.070 1.00 98.88 93 GLU A N 1
ATOM 728 C CA . GLU A 1 93 ? -2.975 -12.413 -0.677 1.00 98.88 93 GLU A CA 1
ATOM 729 C C . GLU A 1 93 ? -4.166 -11.565 -1.120 1.00 98.88 93 GLU A C 1
ATOM 731 O O . GLU A 1 93 ? -5.145 -12.078 -1.669 1.00 98.88 93 GLU A O 1
ATOM 736 N N . PHE A 1 94 ? -4.074 -10.250 -0.933 1.00 98.94 94 PHE A N 1
ATOM 737 C CA . PHE A 1 94 ? -5.141 -9.343 -1.339 1.00 98.94 94 PHE A CA 1
ATOM 738 C C . PHE A 1 94 ? -4.682 -7.899 -1.503 1.00 98.94 94 PHE A C 1
ATOM 740 O O . PHE A 1 94 ? -3.638 -7.478 -0.996 1.00 98.94 94 PHE A O 1
ATOM 747 N N . TRP A 1 95 ? -5.531 -7.140 -2.188 1.00 98.94 95 TRP A N 1
ATOM 748 C CA . TRP A 1 95 ? -5.567 -5.687 -2.195 1.00 98.94 95 TRP A CA 1
ATOM 749 C C . TRP A 1 95 ? -6.961 -5.243 -1.755 1.00 98.94 95 TRP A C 1
ATOM 751 O O . TRP A 1 95 ? -7.959 -5.650 -2.349 1.00 98.94 95 TRP A O 1
ATOM 761 N N . LEU A 1 96 ? -7.054 -4.415 -0.715 1.00 98.94 96 LEU A N 1
ATOM 762 C CA . LEU A 1 96 ? -8.341 -4.072 -0.102 1.00 98.94 96 LEU A CA 1
ATOM 763 C C . LEU A 1 96 ? -9.264 -3.276 -1.038 1.00 98.94 96 LEU A C 1
ATOM 765 O O . LEU A 1 96 ? -10.486 -3.437 -0.981 1.00 98.94 96 LEU A O 1
ATOM 769 N N . GLY A 1 97 ? -8.681 -2.448 -1.904 1.00 98.88 97 GLY A N 1
ATOM 770 C CA . GLY A 1 97 ? -9.388 -1.533 -2.798 1.00 98.88 97 GLY A CA 1
ATOM 771 C C . GLY A 1 97 ? -9.092 -0.075 -2.459 1.00 98.88 97 GLY A C 1
ATOM 772 O O . GLY A 1 97 ? -9.196 0.326 -1.300 1.00 98.88 97 GLY A O 1
ATOM 773 N N . LEU A 1 98 ? -8.741 0.727 -3.466 1.00 98.94 98 LEU A N 1
ATOM 774 C CA . LEU A 1 98 ? -8.385 2.141 -3.300 1.00 98.94 98 LEU A CA 1
ATOM 775 C C . LEU A 1 98 ? -9.530 2.942 -2.670 1.00 98.94 98 LEU A C 1
ATOM 777 O O . LEU A 1 98 ? -9.290 3.737 -1.766 1.00 98.94 98 LEU A O 1
ATOM 781 N N . SER A 1 99 ? -10.775 2.659 -3.066 1.00 98.69 99 SER A N 1
ATOM 782 C CA . SER A 1 99 ? -11.973 3.284 -2.487 1.00 98.69 99 SER A CA 1
ATOM 783 C C . SER A 1 99 ? -12.069 3.075 -0.968 1.00 98.69 99 SER A C 1
ATOM 785 O O . SER A 1 99 ? -12.354 4.010 -0.220 1.00 98.69 99 SER A O 1
ATOM 787 N N . LYS A 1 100 ? -11.774 1.863 -0.484 1.00 98.75 100 LYS A N 1
ATOM 788 C CA . LYS A 1 100 ? -11.794 1.518 0.946 1.00 98.75 100 LYS A CA 1
ATOM 789 C C . LYS A 1 100 ? -10.590 2.095 1.688 1.00 98.75 100 LYS A C 1
ATOM 791 O O . LYS A 1 100 ? -10.749 2.587 2.799 1.00 98.75 100 LYS A O 1
ATOM 796 N N . ILE A 1 101 ? -9.406 2.084 1.071 1.00 98.81 101 ILE A N 1
ATOM 797 C CA . ILE A 1 101 ? -8.188 2.683 1.644 1.00 98.81 101 ILE A CA 1
ATOM 798 C C . ILE A 1 101 ? -8.361 4.198 1.806 1.00 98.81 101 ILE A C 1
ATOM 800 O O . ILE A 1 101 ? -8.005 4.744 2.849 1.00 98.81 101 ILE A O 1
ATOM 804 N N . HIS A 1 102 ? -8.961 4.875 0.823 1.00 98.62 102 HIS A N 1
ATOM 805 C CA . HIS A 1 102 ? -9.331 6.282 0.946 1.00 98.62 102 HIS A CA 1
ATOM 806 C C . HIS A 1 102 ? -10.254 6.496 2.152 1.00 98.62 102 HIS A C 1
ATOM 808 O O . HIS A 1 102 ? -9.933 7.289 3.030 1.00 98.62 102 HIS A O 1
ATOM 814 N N . ARG A 1 103 ? -11.349 5.728 2.263 1.00 97.69 103 ARG A N 1
ATOM 815 C CA . ARG A 1 103 ? -12.289 5.842 3.394 1.00 97.69 103 ARG A CA 1
ATOM 816 C C . ARG A 1 103 ? -11.620 5.645 4.758 1.00 97.69 103 ARG A C 1
ATOM 818 O O . ARG A 1 103 ? -11.938 6.386 5.678 1.00 97.69 103 ARG A O 1
ATOM 825 N N . LEU A 1 104 ? -10.674 4.709 4.869 1.00 97.69 104 LEU A N 1
ATOM 826 C CA . LEU A 1 104 ? -9.901 4.466 6.096 1.00 97.69 104 LEU A CA 1
ATOM 827 C C . LEU A 1 104 ? -8.926 5.598 6.445 1.00 97.69 104 LEU A C 1
ATOM 829 O O . LEU A 1 104 ? -8.540 5.722 7.599 1.00 97.69 104 LEU A O 1
ATOM 833 N N . THR A 1 105 ? -8.480 6.382 5.461 1.00 97.44 105 THR A N 1
ATOM 834 C CA . THR A 1 105 ? -7.360 7.321 5.641 1.00 97.44 105 THR A CA 1
ATOM 835 C C . THR A 1 105 ? -7.716 8.788 5.412 1.00 97.44 105 THR A C 1
ATOM 837 O O . THR A 1 105 ? -6.851 9.651 5.571 1.00 97.44 105 THR A O 1
ATOM 840 N N . LYS A 1 106 ? -8.969 9.083 5.037 1.00 93.56 106 LYS A N 1
ATOM 841 C CA . LYS A 1 106 ? -9.430 10.444 4.726 1.00 93.56 106 LYS A CA 1
ATOM 842 C C . LYS A 1 106 ? -9.504 11.348 5.959 1.00 93.56 106 LYS A C 1
ATOM 844 O O . LYS A 1 106 ? -9.222 12.535 5.846 1.00 93.56 106 LYS A O 1
ATOM 849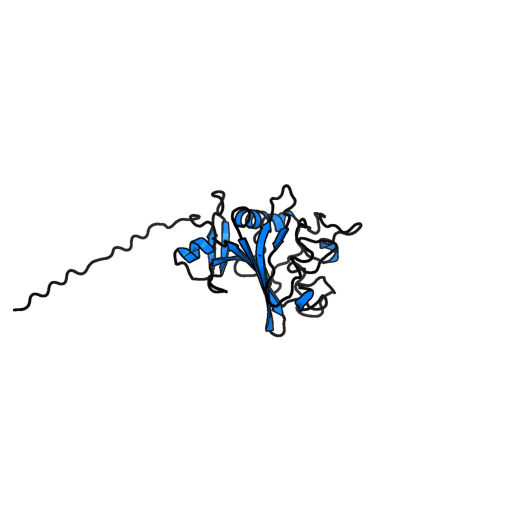 N N . GLU A 1 107 ? -9.876 10.788 7.111 1.00 85.19 107 GLU A N 1
ATOM 850 C CA . GLU A 1 107 ? -10.006 11.518 8.372 1.00 85.19 107 GLU A CA 1
ATOM 851 C C . GLU A 1 107 ? -8.842 11.199 9.314 1.00 85.19 107 GLU A C 1
ATOM 853 O O . GLU A 1 107 ? -8.328 10.077 9.365 1.00 85.19 107 GLU A O 1
ATOM 858 N N . GLY A 1 108 ? -8.467 12.192 10.119 1.00 82.94 108 GLY A N 1
ATOM 859 C CA . GLY A 1 108 ? -7.477 12.031 11.177 1.00 82.94 108 GLY A CA 1
ATOM 860 C C . GLY A 1 108 ? -6.038 11.835 10.690 1.00 82.94 108 GLY A C 1
ATOM 861 O O . GLY A 1 108 ? -5.692 11.998 9.522 1.00 82.94 108 GLY A O 1
ATOM 862 N N . SER A 1 109 ? -5.161 11.531 11.645 1.00 91.12 109 SER A N 1
ATOM 863 C CA . SER A 1 109 ? -3.752 11.238 11.382 1.00 91.12 109 SER A CA 1
ATOM 864 C C . SER A 1 109 ? -3.562 9.729 11.343 1.00 91.12 109 SER A C 1
ATOM 866 O O . SER A 1 109 ? -3.804 9.055 12.344 1.00 91.12 109 SER A O 1
ATOM 868 N N . ASN A 1 110 ? -3.128 9.208 10.199 1.00 96.88 110 ASN A N 1
ATOM 869 C CA . ASN A 1 110 ? -2.923 7.781 9.989 1.00 96.88 110 ASN A CA 1
ATOM 870 C C . ASN A 1 110 ? -1.440 7.481 9.792 1.00 96.88 110 ASN A C 1
ATOM 872 O O . ASN A 1 110 ? -0.731 8.201 9.087 1.00 96.88 110 ASN A O 1
ATOM 876 N N . THR A 1 111 ? -0.983 6.394 10.403 1.00 97.62 111 THR A N 1
ATOM 877 C CA . THR A 1 111 ? 0.340 5.818 10.165 1.00 97.62 111 THR A CA 1
ATOM 878 C C . THR A 1 111 ? 0.230 4.718 9.116 1.00 97.62 111 THR A C 1
ATOM 880 O O . THR A 1 111 ? -0.744 3.962 9.096 1.00 97.62 111 THR A O 1
ATOM 883 N N . LEU A 1 112 ? 1.250 4.598 8.268 1.00 98.62 112 LEU A N 1
ATOM 884 C CA . LEU A 1 112 ? 1.478 3.431 7.417 1.00 98.62 112 LEU A CA 1
ATOM 885 C C . LEU A 1 112 ? 2.643 2.621 7.973 1.00 98.62 112 LEU A C 1
ATOM 887 O O . LEU A 1 112 ? 3.703 3.170 8.270 1.00 98.62 112 LEU A O 1
ATOM 891 N N . ARG A 1 113 ? 2.466 1.305 8.035 1.00 98.50 113 ARG A N 1
ATOM 892 C CA . ARG A 1 113 ? 3.539 0.337 8.228 1.00 98.50 113 ARG A CA 1
ATOM 893 C C . ARG A 1 113 ? 3.613 -0.599 7.028 1.00 98.50 113 ARG A C 1
ATOM 895 O O . ARG A 1 113 ? 2.591 -1.094 6.557 1.00 98.50 113 ARG A O 1
ATOM 902 N N . VAL A 1 114 ? 4.834 -0.844 6.572 1.00 98.81 114 VAL A N 1
ATOM 903 C CA . VAL A 1 114 ? 5.178 -1.810 5.533 1.00 98.81 114 VAL A CA 1
ATOM 904 C C . VAL A 1 114 ? 6.135 -2.831 6.137 1.00 98.81 114 VAL A C 1
ATOM 906 O O . VAL A 1 114 ? 7.252 -2.471 6.506 1.00 98.81 114 VAL A O 1
ATOM 909 N N . ASP A 1 115 ? 5.698 -4.082 6.232 1.00 98.69 115 ASP A N 1
ATOM 910 C CA . ASP A 1 115 ? 6.517 -5.220 6.654 1.00 98.69 115 ASP A CA 1
ATOM 911 C C . ASP A 1 115 ? 7.004 -5.989 5.427 1.00 98.69 115 ASP A C 1
ATOM 913 O O . ASP A 1 115 ? 6.224 -6.249 4.512 1.00 98.69 115 ASP A O 1
ATOM 917 N N . LEU A 1 116 ? 8.291 -6.338 5.391 1.00 98.75 116 LEU A N 1
ATOM 918 C CA . LEU A 1 116 ? 8.953 -6.944 4.237 1.00 98.75 116 LEU A CA 1
ATOM 919 C C . LEU A 1 116 ? 9.745 -8.189 4.656 1.00 98.75 116 LEU A C 1
ATOM 921 O O . LEU A 1 116 ? 10.372 -8.205 5.717 1.00 98.75 116 LEU A O 1
ATOM 925 N N . GLY A 1 117 ? 9.759 -9.208 3.794 1.00 98.31 117 GLY A N 1
ATOM 926 C CA . GLY A 1 117 ? 10.534 -10.435 3.989 1.00 98.31 117 GLY A CA 1
ATOM 927 C C . GLY A 1 117 ? 11.110 -10.978 2.682 1.00 98.31 117 GLY A C 1
ATOM 928 O O . GLY A 1 117 ? 10.415 -11.014 1.662 1.00 98.31 117 GLY A O 1
ATOM 929 N N . ASP A 1 118 ? 12.370 -11.411 2.700 1.00 96.75 118 ASP A N 1
ATOM 930 C CA . ASP A 1 118 ? 13.016 -12.080 1.566 1.00 96.75 118 ASP A CA 1
ATOM 931 C C . ASP A 1 118 ? 12.928 -13.618 1.675 1.00 96.75 118 ASP A C 1
ATOM 933 O O . ASP A 1 118 ? 12.314 -14.174 2.592 1.00 96.75 118 ASP A O 1
ATOM 937 N N . PHE A 1 119 ? 13.487 -14.327 0.691 1.00 95.62 119 PHE A N 1
ATOM 938 C CA . PHE A 1 119 ? 13.482 -15.794 0.670 1.00 95.62 119 PHE A CA 1
ATOM 939 C C . PHE A 1 119 ? 14.503 -16.433 1.622 1.00 95.62 119 PHE A C 1
ATOM 941 O O . PHE A 1 119 ? 14.337 -17.606 1.962 1.00 95.62 119 PHE A O 1
ATOM 948 N N . ASP A 1 120 ? 15.469 -15.658 2.118 1.00 95.50 120 ASP A N 1
ATOM 949 C CA . ASP A 1 120 ? 16.471 -16.077 3.104 1.00 95.50 120 ASP A CA 1
ATOM 950 C C . ASP A 1 120 ? 15.997 -15.836 4.554 1.00 95.50 120 ASP A C 1
ATOM 952 O O . ASP A 1 120 ? 16.735 -16.065 5.512 1.00 95.50 120 ASP A O 1
ATOM 956 N N . ASN A 1 121 ? 14.726 -15.446 4.725 1.00 95.25 121 ASN A N 1
ATOM 957 C CA . ASN A 1 121 ? 14.064 -15.113 5.990 1.00 95.25 121 ASN A CA 1
ATOM 958 C C . ASN A 1 121 ? 14.619 -13.860 6.690 1.00 95.25 121 ASN A C 1
ATOM 960 O O . ASN A 1 121 ? 14.365 -13.663 7.883 1.00 95.25 121 ASN A O 1
ATOM 964 N N . ASN A 1 122 ? 15.321 -12.980 5.972 1.00 98.00 122 ASN A N 1
ATOM 965 C CA . ASN A 1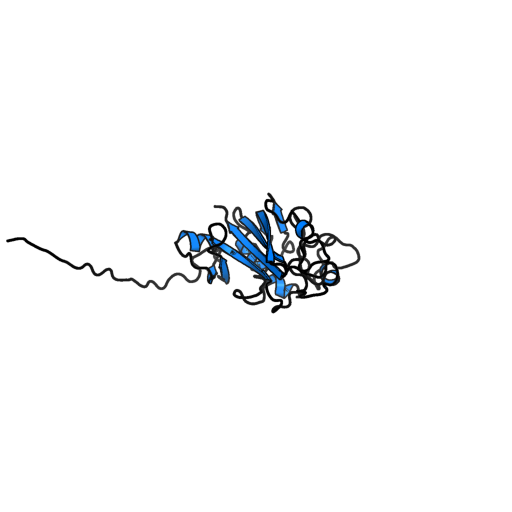 122 ? 15.604 -11.646 6.487 1.00 98.00 122 ASN A CA 1
ATOM 966 C C . ASN A 1 122 ? 14.328 -10.805 6.432 1.00 98.00 122 ASN A C 1
ATOM 968 O O . ASN A 1 122 ? 13.497 -10.947 5.530 1.00 98.00 122 ASN A O 1
ATOM 972 N N . THR A 1 123 ? 14.188 -9.898 7.396 1.00 98.25 123 THR A N 1
ATOM 973 C CA . THR A 1 123 ? 13.032 -9.004 7.489 1.00 98.25 123 THR A CA 1
ATOM 974 C C . THR A 1 123 ? 13.473 -7.559 7.633 1.00 98.25 123 THR A C 1
ATOM 976 O O . THR A 1 123 ? 14.522 -7.252 8.204 1.00 98.25 123 THR A O 1
ATOM 979 N N . ALA A 1 124 ? 12.649 -6.660 7.114 1.00 98.56 124 ALA A N 1
ATOM 980 C CA . ALA A 1 124 ? 12.794 -5.229 7.298 1.00 98.56 124 ALA A CA 1
ATOM 981 C C . ALA A 1 124 ? 11.415 -4.577 7.352 1.00 98.56 124 ALA A C 1
ATOM 983 O O . ALA A 1 124 ? 10.418 -5.167 6.938 1.00 98.56 124 ALA A O 1
ATOM 984 N N . TYR A 1 125 ? 11.354 -3.349 7.856 1.00 98.69 125 TYR A N 1
ATOM 985 C CA . TYR A 1 125 ? 10.116 -2.581 7.845 1.00 98.69 125 TYR A CA 1
ATOM 986 C C . TYR A 1 125 ? 10.359 -1.113 7.510 1.00 98.69 125 TYR A C 1
ATOM 988 O O . TYR A 1 125 ? 11.445 -0.572 7.745 1.00 98.69 125 TYR A O 1
ATOM 996 N N . ALA A 1 126 ? 9.315 -0.470 6.998 1.00 98.75 126 ALA A N 1
ATOM 997 C CA . ALA A 1 126 ? 9.222 0.971 6.826 1.00 98.75 126 ALA A CA 1
ATOM 998 C C . ALA A 1 126 ? 7.939 1.474 7.494 1.00 98.75 126 ALA A C 1
ATOM 1000 O O . ALA A 1 126 ? 6.850 0.966 7.236 1.00 98.75 126 ALA A O 1
ATOM 1001 N N . ASN A 1 127 ? 8.068 2.477 8.350 1.00 98.44 127 ASN A N 1
ATOM 1002 C CA . ASN A 1 127 ? 6.963 3.174 8.989 1.00 98.44 127 ASN A CA 1
ATOM 1003 C C . ASN A 1 127 ? 6.916 4.614 8.472 1.00 98.44 127 ASN A C 1
ATOM 1005 O O . ASN A 1 127 ? 7.955 5.258 8.341 1.00 98.44 127 ASN A O 1
ATOM 1009 N N . TYR A 1 128 ? 5.715 5.137 8.258 1.00 98.50 128 TYR A N 1
ATOM 1010 C CA . TYR A 1 128 ? 5.455 6.526 7.890 1.00 98.50 128 TYR A CA 1
ATOM 1011 C C . TYR A 1 128 ? 4.421 7.086 8.860 1.00 98.50 128 TYR A C 1
ATOM 1013 O O . TYR A 1 128 ? 3.297 6.589 8.904 1.00 98.50 128 TYR A O 1
ATOM 1021 N N . SER A 1 129 ? 4.785 8.108 9.639 1.00 97.56 129 SER A N 1
ATOM 1022 C CA . SER A 1 129 ? 3.889 8.726 10.634 1.00 97.56 129 SER A CA 1
ATOM 1023 C C . SER A 1 129 ? 2.691 9.455 10.019 1.00 97.56 129 SER A C 1
ATOM 1025 O O . SER A 1 129 ? 1.780 9.872 10.732 1.00 97.56 129 SER A O 1
ATOM 1027 N N . THR A 1 130 ? 2.727 9.669 8.705 1.00 97.75 130 THR A N 1
ATOM 1028 C CA . THR A 1 130 ? 1.657 10.275 7.921 1.00 97.75 130 THR A CA 1
ATOM 1029 C C . THR A 1 130 ? 1.385 9.392 6.719 1.00 97.75 130 THR A C 1
ATOM 1031 O O . THR A 1 130 ? 2.318 9.047 5.992 1.00 97.75 130 THR A O 1
ATOM 1034 N N . PHE A 1 131 ? 0.118 9.058 6.513 1.00 98.56 131 PHE A N 1
ATOM 1035 C CA . PHE A 1 131 ? -0.376 8.303 5.376 1.00 98.56 131 PHE A CA 1
ATOM 1036 C C . PHE A 1 131 ? -1.803 8.730 5.042 1.00 98.56 131 PHE A C 1
ATOM 1038 O O . PHE A 1 131 ? -2.666 8.735 5.915 1.00 98.56 131 PHE A O 1
ATOM 1045 N N . SER A 1 132 ? -2.059 9.056 3.783 1.00 98.50 132 SER A N 1
ATOM 1046 C CA . SER A 1 132 ? -3.414 9.148 3.252 1.00 98.50 132 SER A CA 1
ATOM 1047 C C . SER A 1 132 ? -3.445 8.850 1.762 1.00 98.50 132 SER A C 1
ATOM 1049 O O . SER A 1 132 ? -2.439 8.973 1.056 1.00 98.50 132 SER A O 1
ATOM 1051 N N . VAL A 1 133 ? -4.618 8.435 1.297 1.00 98.75 133 VAL A N 1
ATOM 1052 C CA . VAL A 1 133 ? -4.922 8.238 -0.119 1.00 98.75 133 VAL A CA 1
ATOM 1053 C C . VAL A 1 133 ? -6.126 9.112 -0.450 1.00 98.75 133 VAL A C 1
ATOM 1055 O O . VAL A 1 133 ? -7.137 9.043 0.249 1.00 98.75 133 VAL A O 1
ATOM 1058 N N . SER A 1 134 ? -6.021 9.966 -1.471 1.00 98.62 134 SER A N 1
ATOM 1059 C CA . SER A 1 134 ? -7.141 10.817 -1.901 1.00 98.62 134 SER A CA 1
ATOM 1060 C C . SER A 1 134 ? -8.235 10.005 -2.606 1.00 98.62 134 SER A C 1
ATOM 1062 O O . SER A 1 134 ? -8.115 8.794 -2.755 1.00 98.62 134 SER A O 1
ATOM 1064 N N . ASP A 1 135 ? -9.336 10.642 -2.996 1.00 98.31 135 ASP A N 1
ATOM 1065 C CA . ASP A 1 135 ? -10.438 9.955 -3.672 1.00 98.31 135 ASP A CA 1
ATOM 1066 C C . ASP A 1 135 ? -10.162 9.681 -5.167 1.00 98.31 135 ASP A C 1
ATOM 1068 O O . ASP A 1 135 ? -9.138 10.073 -5.738 1.00 98.31 135 ASP A O 1
ATOM 1072 N N . GLY A 1 136 ? -11.119 9.021 -5.827 1.00 98.12 136 GLY A N 1
ATOM 1073 C CA . GLY A 1 136 ? -11.037 8.713 -7.255 1.00 98.12 136 GLY A CA 1
ATOM 1074 C C . GLY A 1 136 ? -11.049 9.939 -8.177 1.00 98.12 136 GLY A C 1
ATOM 1075 O O . GLY A 1 136 ? -10.549 9.840 -9.292 1.00 98.12 136 GLY A O 1
ATOM 1076 N N . SER A 1 137 ? -11.540 11.105 -7.729 1.00 98.31 137 SER A N 1
ATOM 1077 C CA . SER A 1 137 ? -11.564 12.338 -8.545 1.00 98.31 137 SER A CA 1
ATOM 1078 C C . SER A 1 137 ? -10.177 12.942 -8.770 1.00 98.31 137 SER A C 1
ATOM 1080 O O . SER A 1 137 ? -9.981 13.768 -9.657 1.00 98.31 137 SER A O 1
ATOM 1082 N N . THR A 1 138 ? -9.220 12.518 -7.947 1.00 98.38 138 THR A N 1
ATOM 1083 C CA . THR A 1 138 ? -7.809 12.899 -8.009 1.00 98.38 138 THR A CA 1
ATOM 1084 C C . THR A 1 138 ? -6.920 11.689 -8.276 1.00 98.38 138 THR A C 1
ATOM 1086 O O . THR A 1 138 ? -5.723 11.733 -8.014 1.00 98.38 138 THR A O 1
ATOM 1089 N N . GLU A 1 139 ? -7.503 10.593 -8.771 1.00 98.62 139 GLU A N 1
ATOM 1090 C CA . GLU A 1 139 ? -6.788 9.360 -9.100 1.00 98.62 139 GLU A CA 1
ATOM 1091 C C . GLU A 1 139 ? -5.980 8.789 -7.917 1.00 98.62 139 GLU A C 1
ATOM 1093 O O . GLU A 1 139 ? -4.879 8.256 -8.094 1.00 98.62 139 GLU A O 1
ATOM 1098 N N . TYR A 1 140 ? -6.539 8.883 -6.704 1.00 98.81 140 TYR A N 1
ATOM 1099 C CA . TYR A 1 140 ? -6.004 8.268 -5.488 1.00 98.81 140 TYR A CA 1
ATOM 1100 C C . TYR A 1 140 ? -4.546 8.655 -5.175 1.00 98.81 140 TYR A C 1
ATOM 1102 O O . TYR A 1 140 ? -3.696 7.788 -4.963 1.00 98.81 140 TYR A O 1
ATOM 1110 N N . ILE A 1 141 ? -4.235 9.954 -5.139 1.00 98.81 141 ILE A N 1
ATOM 1111 C CA . ILE A 1 141 ? -2.914 10.493 -4.777 1.00 98.81 141 ILE A CA 1
ATOM 1112 C C . ILE A 1 141 ? -2.458 9.953 -3.419 1.00 98.81 141 ILE A C 1
ATOM 1114 O O . ILE A 1 141 ? -3.168 10.066 -2.418 1.00 98.81 141 ILE A O 1
ATOM 1118 N N . LEU A 1 142 ? -1.230 9.434 -3.382 1.00 98.81 142 LEU A N 1
ATOM 1119 C CA . LEU A 1 142 ? -0.542 9.044 -2.155 1.00 98.81 142 LEU A CA 1
ATOM 1120 C C . LEU A 1 142 ? 0.015 10.265 -1.429 1.00 98.81 142 LEU A C 1
ATOM 1122 O O . LEU A 1 142 ? 0.793 11.022 -2.007 1.00 98.81 142 LEU A O 1
ATOM 1126 N N . THR A 1 143 ? -0.264 10.383 -0.135 1.00 98.69 143 THR A N 1
ATOM 1127 C CA . THR A 1 143 ? 0.479 11.261 0.775 1.00 98.69 143 THR A CA 1
ATOM 1128 C C . THR A 1 143 ? 1.156 10.419 1.844 1.00 98.69 143 THR A C 1
ATOM 1130 O O . THR A 1 143 ? 0.486 9.696 2.574 1.00 98.69 143 THR A O 1
ATOM 1133 N N . VAL A 1 144 ? 2.480 10.513 1.955 1.00 98.44 144 VAL A N 1
ATOM 1134 C CA . VAL A 1 144 ? 3.275 9.845 2.996 1.00 98.44 144 VAL A CA 1
ATOM 1135 C C . VAL A 1 144 ? 4.371 10.754 3.541 1.00 98.44 144 VAL A C 1
ATOM 1137 O O . VAL A 1 144 ? 4.932 11.577 2.819 1.00 98.44 144 VAL A O 1
ATOM 1140 N N . GLY A 1 145 ? 4.713 10.586 4.818 1.00 98.12 145 GLY A N 1
ATOM 1141 C CA . GLY A 1 145 ? 5.754 11.379 5.470 1.00 98.12 145 GLY A CA 1
ATOM 1142 C C . GLY A 1 145 ? 6.250 10.778 6.783 1.00 98.12 145 GLY A C 1
ATOM 1143 O O . GLY A 1 145 ? 5.696 9.800 7.281 1.00 98.12 145 GLY A O 1
ATOM 1144 N N . GLY A 1 146 ? 7.318 11.368 7.330 1.00 98.06 146 GLY A N 1
ATOM 1145 C CA . GLY A 1 146 ? 7.888 10.965 8.621 1.00 98.06 146 GLY A CA 1
ATOM 1146 C C . GLY A 1 146 ? 8.410 9.529 8.633 1.00 98.06 146 GLY A C 1
ATOM 1147 O O . GLY A 1 146 ? 8.060 8.746 9.515 1.00 98.06 146 GLY A O 1
ATOM 1148 N N . TYR A 1 147 ? 9.207 9.177 7.621 1.00 98.62 147 TYR A N 1
ATOM 1149 C CA . TYR A 1 147 ? 9.800 7.850 7.500 1.00 98.62 147 TYR A CA 1
ATOM 1150 C C . TYR A 1 147 ? 10.641 7.477 8.734 1.00 98.62 147 TYR A C 1
ATOM 1152 O O . TYR A 1 147 ? 11.447 8.266 9.229 1.00 98.62 147 TYR A O 1
ATOM 1160 N N . SER A 1 148 ? 10.507 6.226 9.168 1.00 98.50 148 SER A N 1
ATOM 1161 C CA . SER A 1 148 ? 11.420 5.527 10.073 1.00 98.50 148 SER A CA 1
ATOM 1162 C C . SER A 1 148 ? 11.433 4.031 9.739 1.00 98.50 148 SER A C 1
ATOM 1164 O O . SER A 1 148 ? 10.522 3.527 9.089 1.00 98.50 148 SER A O 1
ATOM 1166 N N . GLY A 1 149 ? 12.450 3.296 10.183 1.00 98.00 149 GLY A N 1
ATOM 1167 C CA . GLY A 1 149 ? 12.530 1.846 9.994 1.00 98.00 149 GLY A CA 1
ATOM 1168 C C . GLY A 1 149 ? 13.854 1.385 9.403 1.00 98.00 149 GLY A C 1
ATOM 1169 O O . GLY A 1 149 ? 14.797 2.166 9.256 1.00 98.00 149 GLY A O 1
ATOM 1170 N N . THR A 1 150 ? 13.929 0.095 9.095 1.00 98.62 150 THR A N 1
ATOM 1171 C CA . THR A 1 150 ? 15.163 -0.603 8.707 1.00 98.62 150 THR A CA 1
ATOM 1172 C C . THR A 1 150 ? 15.268 -0.887 7.209 1.00 98.62 150 THR A C 1
ATOM 1174 O O . THR A 1 150 ? 16.351 -1.223 6.743 1.00 98.62 150 THR A O 1
ATOM 1177 N N . ALA A 1 151 ? 14.185 -0.729 6.439 1.00 98.38 151 ALA A N 1
ATOM 1178 C CA . ALA A 1 151 ? 14.160 -1.029 5.001 1.00 98.38 151 ALA A CA 1
ATOM 1179 C C . ALA A 1 151 ? 14.747 0.089 4.108 1.00 98.38 151 ALA A C 1
ATOM 1181 O O . ALA A 1 151 ? 14.892 -0.078 2.894 1.00 98.38 151 ALA A O 1
ATOM 1182 N N . GLY A 1 152 ? 15.040 1.259 4.678 1.00 98.56 152 GLY A N 1
ATOM 1183 C CA . GLY A 1 152 ? 15.270 2.494 3.924 1.00 98.56 152 GLY A CA 1
ATOM 1184 C C . GLY A 1 152 ? 13.983 3.031 3.279 1.00 98.56 152 GLY A C 1
ATOM 1185 O O . GLY A 1 152 ? 12.988 2.318 3.141 1.00 98.56 152 GLY A O 1
ATOM 1186 N N . ASP A 1 153 ? 13.987 4.301 2.875 1.00 98.62 153 ASP A N 1
ATOM 1187 C CA . ASP A 1 153 ? 12.789 4.954 2.341 1.00 98.62 153 ASP A CA 1
ATOM 1188 C C . ASP A 1 153 ? 12.663 4.797 0.815 1.00 98.62 153 ASP A C 1
ATOM 1190 O O . ASP A 1 153 ? 13.191 5.613 0.055 1.00 98.62 153 ASP A O 1
ATOM 1194 N N . SER A 1 154 ? 11.936 3.770 0.358 1.00 98.69 154 SER A N 1
ATOM 1195 C CA . SER A 1 154 ? 11.604 3.564 -1.068 1.00 98.69 154 SER A CA 1
ATOM 1196 C C . SER A 1 154 ? 10.176 3.976 -1.451 1.00 98.69 154 SER A C 1
ATOM 1198 O O . SER A 1 154 ? 9.746 3.687 -2.570 1.00 98.69 154 SER A O 1
ATOM 1200 N N . LEU A 1 155 ? 9.436 4.646 -0.560 1.00 98.75 155 LEU A N 1
ATOM 1201 C CA . LEU A 1 155 ? 8.087 5.150 -0.841 1.00 98.75 155 LEU A CA 1
ATOM 1202 C C . LEU A 1 155 ? 8.028 6.674 -0.702 1.00 98.75 155 LEU A C 1
ATOM 1204 O O . LEU A 1 155 ? 7.816 7.365 -1.696 1.00 98.75 155 LEU A O 1
ATOM 1208 N N . GLY A 1 156 ? 8.283 7.215 0.488 1.00 98.00 156 GLY A N 1
ATOM 1209 C CA . GLY A 1 156 ? 8.196 8.651 0.765 1.00 98.00 156 GLY A CA 1
ATOM 1210 C C . GLY A 1 156 ? 9.140 9.486 -0.091 1.00 98.00 156 GLY A C 1
ATOM 1211 O O . GLY A 1 156 ? 8.732 10.494 -0.666 1.00 98.00 156 GLY A O 1
ATOM 1212 N N . SER A 1 157 ? 10.371 9.012 -0.268 1.00 97.50 157 SER A N 1
ATOM 1213 C CA . SER A 1 157 ? 11.416 9.707 -1.025 1.00 97.50 157 SER A CA 1
ATOM 1214 C C . SER A 1 157 ? 11.128 9.888 -2.524 1.00 97.50 157 SER A C 1
ATOM 1216 O O . SER A 1 157 ? 11.786 10.706 -3.169 1.00 97.50 157 SER A O 1
ATOM 1218 N N . TYR A 1 158 ? 10.182 9.134 -3.104 1.00 98.38 158 TYR A N 1
ATOM 1219 C CA . TYR A 1 158 ? 10.017 9.082 -4.564 1.00 98.38 158 TYR A CA 1
ATOM 1220 C C . TYR A 1 158 ? 8.571 9.005 -5.070 1.00 98.38 158 TYR A C 1
ATOM 1222 O O . TYR A 1 158 ? 8.278 9.516 -6.157 1.00 98.38 158 TYR A O 1
ATOM 1230 N N . HIS A 1 159 ? 7.676 8.391 -4.296 1.00 98.75 159 HIS A N 1
ATOM 1231 C CA . HIS A 1 159 ? 6.282 8.120 -4.658 1.00 98.75 159 HIS A CA 1
ATOM 1232 C C . HIS A 1 159 ? 5.279 9.051 -3.971 1.00 98.75 159 HIS A C 1
ATOM 1234 O O . HIS A 1 159 ? 4.112 9.081 -4.35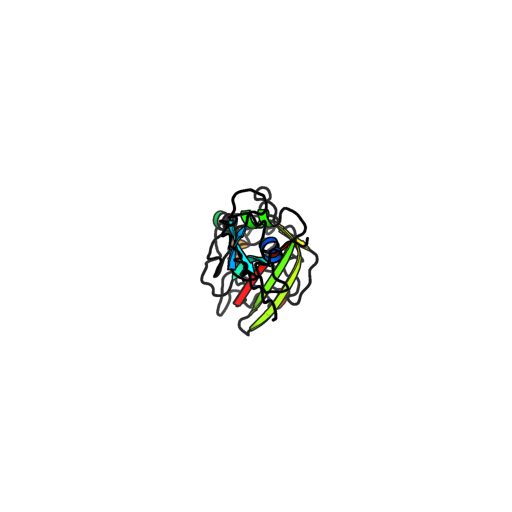7 1.00 98.75 159 HIS A O 1
ATOM 1240 N N . ASN A 1 160 ? 5.708 9.823 -2.970 1.00 98.75 160 ASN A N 1
ATOM 1241 C CA . ASN A 1 160 ? 4.846 10.810 -2.330 1.00 98.75 160 ASN A CA 1
ATOM 1242 C C . ASN A 1 160 ? 4.297 11.820 -3.358 1.00 98.75 160 ASN A C 1
ATOM 1244 O O . ASN A 1 160 ? 5.040 12.327 -4.204 1.00 98.75 160 ASN A O 1
ATOM 1248 N N . GLY A 1 161 ? 3.000 12.112 -3.280 1.00 98.69 161 GLY A N 1
ATOM 1249 C CA . GLY A 1 161 ? 2.289 13.021 -4.177 1.00 98.69 161 GLY A CA 1
ATOM 1250 C C . GLY A 1 161 ? 2.003 12.458 -5.571 1.00 98.69 161 GLY A C 1
ATOM 1251 O O . GLY A 1 161 ? 1.647 13.223 -6.468 1.00 98.69 161 GLY A O 1
ATOM 1252 N N . ARG A 1 162 ? 2.193 11.153 -5.803 1.00 98.81 162 ARG A N 1
ATOM 1253 C CA . ARG A 1 162 ? 1.901 10.517 -7.097 1.00 98.81 162 ARG A CA 1
ATOM 1254 C C . ARG A 1 162 ? 0.493 9.945 -7.126 1.00 98.81 162 ARG A C 1
ATOM 1256 O O . ARG A 1 162 ? -0.001 9.462 -6.110 1.00 98.81 162 ARG A O 1
ATOM 1263 N N . ARG A 1 163 ? -0.122 10.010 -8.307 1.00 98.88 163 ARG A N 1
ATOM 1264 C CA . ARG A 1 163 ? -1.399 9.364 -8.629 1.00 98.88 163 ARG A CA 1
ATOM 1265 C C . ARG A 1 163 ? -1.192 7.868 -8.812 1.00 98.88 163 ARG A C 1
ATOM 1267 O O . ARG A 1 163 ? -0.076 7.426 -9.089 1.00 98.88 163 ARG A O 1
ATOM 1274 N N . PHE A 1 164 ? -2.252 7.093 -8.634 1.00 98.88 164 PHE A N 1
ATOM 1275 C CA . PHE A 1 164 ? -2.198 5.655 -8.853 1.00 98.88 164 PHE A CA 1
ATOM 1276 C C . PHE A 1 164 ? -2.254 5.335 -10.352 1.00 98.88 164 PHE A C 1
ATOM 1278 O O . PHE A 1 164 ? -3.034 5.933 -11.090 1.00 98.88 164 PHE A O 1
ATOM 1285 N N . THR A 1 165 ? -1.461 4.366 -10.799 1.00 98.88 165 THR A N 1
ATOM 1286 C CA . THR A 1 165 ? -1.367 3.955 -12.206 1.00 98.88 165 THR A CA 1
ATOM 1287 C C . THR A 1 165 ? -1.558 2.450 -12.323 1.00 98.88 165 THR A C 1
ATOM 1289 O O . THR A 1 165 ? -0.973 1.676 -11.564 1.00 98.88 165 THR A O 1
ATOM 1292 N N . THR A 1 166 ? -2.365 2.037 -13.300 1.00 98.88 166 THR A N 1
ATOM 1293 C CA . THR A 1 166 ? -2.646 0.634 -13.653 1.00 98.88 166 THR A CA 1
ATOM 1294 C C . THR A 1 166 ? -2.393 0.417 -15.141 1.00 98.88 166 THR A C 1
ATOM 1296 O O . THR A 1 166 ? -2.132 1.357 -15.893 1.00 98.88 166 THR A O 1
ATOM 1299 N N . ARG A 1 167 ? -2.450 -0.837 -15.597 1.00 98.31 167 ARG A N 1
ATOM 1300 C CA . ARG A 1 167 ? -2.103 -1.187 -16.983 1.00 98.31 167 ARG A CA 1
ATOM 1301 C C . ARG A 1 167 ? -3.019 -0.570 -18.048 1.00 98.31 167 ARG A C 1
ATOM 1303 O O . ARG A 1 167 ? -2.641 -0.547 -19.217 1.00 98.31 167 ARG A O 1
ATOM 1310 N N . ASP A 1 168 ? -4.209 -0.131 -17.656 1.00 98.56 168 ASP A N 1
ATOM 1311 C CA . ASP A 1 168 ? -5.243 0.492 -18.488 1.00 98.56 168 ASP A CA 1
ATOM 1312 C C . ASP A 1 168 ? -5.535 1.954 -18.121 1.00 98.56 168 ASP A C 1
ATOM 1314 O O . ASP A 1 168 ? -6.292 2.603 -18.836 1.00 98.56 168 ASP A O 1
ATOM 1318 N N . ASN A 1 169 ? -4.926 2.486 -17.056 1.00 98.44 169 ASN A N 1
ATOM 1319 C CA . ASN A 1 169 ? -5.078 3.883 -16.652 1.00 98.44 169 ASN A CA 1
ATOM 1320 C C . ASN A 1 169 ? -3.714 4.480 -16.277 1.00 98.44 169 ASN A C 1
ATOM 1322 O O . ASN A 1 169 ? -3.168 4.157 -15.217 1.00 98.44 169 ASN A O 1
ATOM 1326 N N . ASP A 1 170 ? -3.163 5.302 -17.174 1.00 98.62 170 ASP A N 1
ATOM 1327 C CA . ASP A 1 170 ? -1.823 5.887 -17.077 1.00 98.62 170 ASP A CA 1
ATOM 1328 C C . ASP A 1 170 ? -1.864 7.282 -16.437 1.00 98.62 170 ASP A C 1
ATOM 1330 O O . ASP A 1 170 ? -2.282 8.252 -17.068 1.00 98.62 170 ASP A O 1
ATOM 1334 N N . ASN A 1 171 ? -1.432 7.368 -15.177 1.00 98.56 171 ASN A N 1
ATOM 1335 C CA . ASN A 1 171 ? -1.360 8.614 -14.408 1.00 98.56 171 ASN A CA 1
ATOM 1336 C C . ASN A 1 171 ? 0.056 8.900 -13.887 1.00 98.56 171 ASN A C 1
ATOM 1338 O O . ASN A 1 171 ? 0.228 9.733 -12.988 1.00 98.56 171 ASN A O 1
ATOM 1342 N N . ASP A 1 172 ? 1.060 8.173 -14.383 1.00 98.50 172 ASP A N 1
ATOM 1343 C CA . ASP A 1 172 ? 2.433 8.352 -13.931 1.00 98.50 172 ASP A CA 1
ATOM 1344 C C . ASP A 1 172 ? 3.104 9.538 -14.648 1.00 98.50 172 ASP A C 1
ATOM 1346 O O . ASP A 1 172 ? 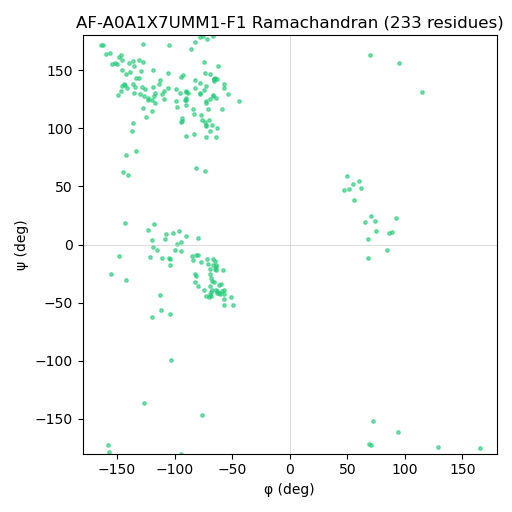2.507 10.219 -15.482 1.00 98.50 172 ASP A O 1
ATOM 1350 N N . LEU A 1 173 ? 4.330 9.880 -14.247 1.00 97.75 173 LEU A N 1
ATOM 1351 C CA . LEU A 1 173 ? 5.033 11.047 -14.795 1.00 97.75 173 LEU A CA 1
ATOM 1352 C C . LEU A 1 173 ? 5.953 10.697 -15.965 1.00 97.75 173 LEU A C 1
ATOM 1354 O O . LEU A 1 173 ? 6.681 11.563 -16.465 1.00 97.75 173 LEU A O 1
ATOM 1358 N N . ARG A 1 174 ? 5.986 9.431 -16.384 1.00 96.75 174 ARG A N 1
ATOM 1359 C CA . ARG A 1 174 ? 6.876 8.968 -17.433 1.00 96.75 174 ARG A CA 1
ATOM 1360 C C . ARG A 1 174 ? 6.245 9.230 -18.795 1.00 96.75 174 ARG A C 1
ATOM 1362 O O . ARG A 1 174 ? 5.253 8.642 -19.189 1.00 96.75 174 ARG A O 1
ATOM 1369 N N . SER A 1 175 ? 6.897 10.074 -19.589 1.00 94.56 175 SER A N 1
ATOM 1370 C CA . SER A 1 175 ? 6.471 10.275 -20.974 1.00 94.56 175 SER A CA 1
ATOM 1371 C C . SER A 1 175 ? 6.817 9.068 -21.855 1.00 94.56 175 SER A C 1
ATOM 1373 O O . SER A 1 175 ? 7.934 8.540 -21.799 1.00 94.56 175 SER A O 1
ATOM 1375 N N . GLY A 1 176 ? 5.866 8.667 -22.700 1.00 94.38 176 GLY A N 1
ATOM 1376 C CA . GLY A 1 176 ? 6.052 7.698 -23.782 1.00 94.38 176 GLY A CA 1
ATOM 1377 C C . GLY A 1 176 ? 5.937 6.222 -23.394 1.00 94.38 176 GLY A C 1
ATOM 1378 O O . GLY A 1 176 ? 5.987 5.382 -24.289 1.00 94.38 176 GLY A O 1
ATOM 1379 N N . ILE A 1 177 ? 5.774 5.895 -22.107 1.00 96.75 177 ILE A N 1
ATOM 1380 C CA . ILE A 1 177 ? 5.483 4.538 -21.622 1.00 96.75 177 ILE A CA 1
ATOM 1381 C C . ILE A 1 177 ? 4.575 4.612 -20.391 1.00 96.75 177 ILE A C 1
ATOM 1383 O O . ILE A 1 177 ? 4.729 5.531 -19.601 1.00 96.75 177 ILE A O 1
ATOM 1387 N N . ASN A 1 178 ? 3.736 3.596 -20.189 1.00 98.44 178 ASN A N 1
ATOM 1388 C CA . ASN A 1 178 ? 3.004 3.393 -18.938 1.00 98.44 178 ASN A CA 1
ATOM 1389 C C . ASN A 1 178 ? 3.847 2.507 -17.998 1.00 98.44 178 ASN A C 1
ATOM 1391 O O . ASN A 1 178 ? 4.167 1.354 -18.327 1.00 98.44 178 ASN A O 1
ATOM 1395 N N . CYS A 1 179 ? 4.206 3.014 -16.816 1.00 98.62 179 CYS A N 1
ATOM 1396 C CA . CYS A 1 179 ? 5.024 2.295 -15.840 1.00 98.62 179 CYS A CA 1
ATOM 1397 C C . CYS A 1 179 ? 4.365 1.000 -15.345 1.00 98.62 179 CYS A C 1
ATOM 1399 O O . CYS A 1 179 ? 5.072 0.012 -15.143 1.00 98.62 179 CYS A O 1
ATOM 1401 N N . ALA A 1 180 ? 3.038 0.950 -15.203 1.00 98.62 180 ALA A N 1
ATOM 1402 C CA . ALA A 1 180 ? 2.332 -0.274 -14.821 1.00 98.62 180 ALA A CA 1
ATOM 1403 C C . ALA A 1 180 ? 2.499 -1.385 -15.865 1.00 98.62 180 ALA A C 1
ATOM 1405 O O . ALA A 1 180 ? 2.725 -2.544 -15.508 1.00 98.62 180 ALA A O 1
ATOM 1406 N N . GLN A 1 181 ? 2.465 -1.041 -17.156 1.00 98.44 181 GLN A N 1
ATOM 1407 C CA . GLN A 1 181 ? 2.709 -2.005 -18.234 1.00 98.44 181 GLN A CA 1
ATOM 1408 C C . GLN A 1 181 ? 4.174 -2.462 -18.266 1.00 98.44 181 GLN A C 1
ATOM 1410 O O . GLN A 1 181 ? 4.454 -3.655 -18.398 1.00 98.44 181 GLN A O 1
ATOM 1415 N N . GLN A 1 182 ? 5.115 -1.528 -18.102 1.00 98.19 182 GLN A N 1
ATOM 1416 C CA . GLN A 1 182 ? 6.551 -1.817 -18.143 1.00 98.19 182 GLN A CA 1
ATOM 1417 C C . GLN A 1 182 ? 7.025 -2.672 -16.955 1.00 98.19 182 GLN A C 1
ATOM 1419 O O . GLN A 1 182 ? 7.862 -3.564 -17.137 1.00 98.19 182 GLN A O 1
ATOM 1424 N N . TRP A 1 183 ? 6.497 -2.412 -15.754 1.00 97.88 183 TRP A N 1
ATOM 1425 C CA . TRP A 1 183 ? 6.936 -3.025 -14.492 1.00 97.88 183 TRP A CA 1
ATOM 1426 C C . TRP A 1 183 ? 5.948 -4.049 -13.918 1.00 97.88 183 TRP A C 1
ATOM 1428 O O . TRP A 1 183 ? 6.151 -4.550 -12.813 1.00 97.88 183 TRP A O 1
ATOM 1438 N N . ALA A 1 184 ? 4.925 -4.409 -14.699 1.00 97.25 184 ALA A N 1
ATOM 1439 C CA . ALA A 1 184 ? 3.986 -5.498 -14.438 1.00 97.25 184 ALA A CA 1
ATOM 1440 C C . ALA A 1 184 ? 3.337 -5.459 -13.040 1.00 97.25 184 ALA A C 1
ATOM 1442 O O . ALA A 1 184 ? 3.281 -6.472 -12.341 1.00 97.25 184 ALA A O 1
ATOM 1443 N N . GLY A 1 185 ? 2.838 -4.287 -12.654 1.00 96.75 185 GLY A N 1
ATOM 1444 C CA . GLY A 1 185 ? 2.129 -4.056 -11.397 1.00 96.75 185 GLY A CA 1
ATOM 1445 C C . GLY A 1 185 ? 1.234 -2.825 -11.494 1.00 96.75 185 GLY A C 1
ATOM 1446 O O . GLY A 1 185 ? 1.078 -2.253 -12.570 1.00 96.75 185 GLY A O 1
ATOM 1447 N N . ALA A 1 186 ? 0.656 -2.410 -10.373 1.00 98.75 186 ALA A N 1
ATOM 1448 C CA . ALA A 1 186 ? -0.013 -1.121 -10.254 1.00 98.75 186 ALA A CA 1
ATOM 1449 C C . ALA A 1 186 ? 0.398 -0.429 -8.964 1.00 98.75 186 ALA A C 1
ATOM 1451 O O . ALA A 1 186 ? 0.469 -1.058 -7.902 1.00 98.75 186 ALA A O 1
ATOM 1452 N N . TRP A 1 187 ? 0.691 0.859 -9.060 1.00 98.81 187 TRP A N 1
ATOM 1453 C CA . TRP A 1 187 ? 1.311 1.591 -7.971 1.00 98.81 187 TRP A CA 1
ATOM 1454 C C . TRP A 1 187 ? 1.149 3.093 -8.144 1.00 98.81 187 TRP A C 1
ATOM 1456 O O . TRP A 1 187 ? 0.774 3.575 -9.211 1.00 98.81 187 TRP A O 1
ATOM 1466 N N . TRP A 1 188 ? 1.533 3.840 -7.114 1.00 98.81 188 TRP A N 1
ATOM 1467 C CA . TRP A 1 188 ? 1.767 5.279 -7.199 1.00 98.81 188 TRP A CA 1
ATOM 1468 C C . TRP A 1 188 ? 3.070 5.568 -7.952 1.00 98.81 188 TRP A C 1
ATOM 1470 O O . TRP A 1 188 ? 4.057 6.027 -7.373 1.00 98.81 188 TRP A O 1
ATOM 1480 N N . TYR A 1 189 ? 3.133 5.189 -9.228 1.00 98.81 189 TYR A N 1
ATOM 1481 C CA . TYR A 1 189 ? 4.338 5.314 -10.040 1.00 98.81 189 TYR A CA 1
ATOM 1482 C C . TYR A 1 189 ? 4.716 6.788 -10.266 1.00 98.81 189 TYR A C 1
ATOM 1484 O O . TYR A 1 189 ? 3.879 7.671 -10.426 1.00 98.81 189 TYR A O 1
ATOM 1492 N N . ASN A 1 190 ? 6.022 7.048 -10.258 1.00 98.50 190 ASN A N 1
ATOM 1493 C CA . ASN A 1 190 ? 6.633 8.308 -10.664 1.00 98.50 190 ASN A CA 1
ATOM 1494 C C . ASN A 1 190 ? 7.237 8.139 -12.072 1.00 98.50 190 ASN A C 1
ATOM 1496 O O . ASN A 1 190 ? 6.496 8.159 -13.043 1.00 98.50 190 ASN A O 1
ATOM 1500 N N . SER A 1 191 ? 8.553 7.919 -12.206 1.00 96.88 191 SER A N 1
ATOM 1501 C CA . SER A 1 191 ? 9.206 7.636 -13.499 1.00 96.88 191 SER A CA 1
ATOM 1502 C C . SER A 1 191 ? 10.374 6.630 -13.349 1.00 96.88 191 SER A C 1
ATOM 1504 O O . SER A 1 191 ? 11.532 6.954 -13.610 1.00 96.88 191 SER A O 1
ATOM 1506 N N . CYS A 1 192 ? 10.166 5.383 -12.925 1.00 97.56 192 CYS A N 1
ATOM 1507 C CA . CYS A 1 192 ? 8.885 4.745 -12.608 1.00 97.56 192 CYS A CA 1
ATOM 1508 C C . CYS A 1 192 ? 8.744 4.453 -11.116 1.00 97.56 192 CYS A C 1
ATOM 1510 O O . CYS A 1 192 ? 7.805 4.932 -10.489 1.00 97.56 192 CYS A O 1
ATOM 1512 N N . HIS A 1 193 ? 9.672 3.713 -10.507 1.00 98.44 193 HIS A N 1
ATOM 1513 C CA . HIS A 1 193 ? 9.546 3.364 -9.097 1.00 98.44 193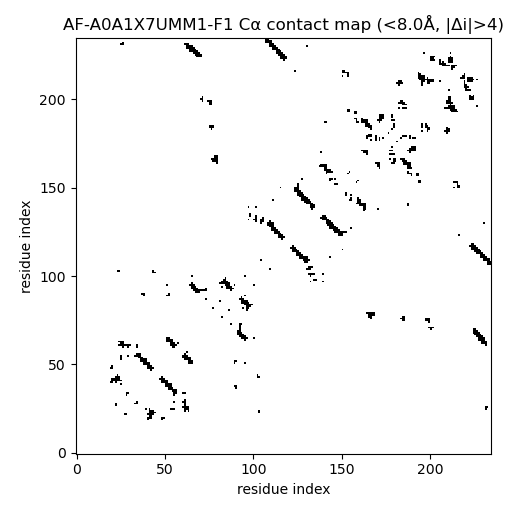 HIS A CA 1
ATOM 1514 C C . HIS A 1 193 ? 10.871 3.189 -8.380 1.00 98.44 193 HIS A C 1
ATOM 1516 O O . HIS A 1 193 ? 11.861 2.837 -9.007 1.00 98.44 193 HIS A O 1
ATOM 1522 N N . TYR A 1 194 ? 10.835 3.379 -7.059 1.00 98.62 194 TYR A N 1
ATOM 1523 C CA . TYR A 1 194 ? 11.771 2.816 -6.082 1.00 98.62 194 TYR A CA 1
ATOM 1524 C C . TYR A 1 194 ? 11.150 1.645 -5.303 1.00 98.62 194 TYR A C 1
ATOM 1526 O O . TYR A 1 194 ? 11.876 0.837 -4.735 1.00 98.62 194 TYR A O 1
ATOM 1534 N N . SER A 1 195 ? 9.825 1.498 -5.305 1.00 98.69 195 SER A N 1
ATOM 1535 C CA . SER A 1 195 ? 9.123 0.337 -4.749 1.00 98.69 195 SER A CA 1
ATOM 1536 C C . SER A 1 195 ? 8.044 -0.172 -5.704 1.00 98.69 195 SER A C 1
ATOM 1538 O O . SER A 1 195 ? 7.383 0.612 -6.380 1.00 98.69 195 SER A O 1
ATOM 1540 N N . ASN A 1 196 ? 7.866 -1.491 -5.767 1.00 98.62 196 ASN A N 1
ATOM 1541 C CA . ASN A 1 196 ? 6.853 -2.140 -6.603 1.00 98.62 196 ASN A CA 1
ATOM 1542 C C . ASN A 1 196 ? 6.227 -3.328 -5.857 1.00 98.62 196 ASN A C 1
ATOM 1544 O O . ASN A 1 196 ? 6.336 -4.473 -6.287 1.00 98.62 196 ASN A O 1
ATOM 1548 N N . LEU A 1 197 ? 5.602 -3.085 -4.700 1.00 98.81 197 LEU A N 1
ATOM 1549 C CA . LEU A 1 197 ? 5.075 -4.170 -3.850 1.00 98.81 197 LEU A CA 1
ATOM 1550 C C . LEU A 1 197 ? 3.905 -4.941 -4.491 1.00 98.81 197 LEU A C 1
ATOM 1552 O O . LEU A 1 197 ? 3.596 -6.070 -4.113 1.00 98.81 197 LEU A O 1
ATOM 1556 N N . ASN A 1 198 ? 3.288 -4.345 -5.508 1.00 98.81 198 ASN A N 1
ATOM 1557 C CA . ASN A 1 198 ? 2.241 -4.943 -6.329 1.00 98.81 198 ASN A CA 1
ATOM 1558 C C . ASN A 1 198 ? 2.776 -5.561 -7.634 1.00 98.81 198 ASN A C 1
ATOM 1560 O O . ASN A 1 198 ? 1.990 -5.917 -8.508 1.00 98.81 198 ASN A O 1
ATOM 1564 N N . GLY A 1 199 ? 4.097 -5.698 -7.773 1.00 98.19 199 GLY A N 1
ATOM 1565 C CA . GLY A 1 199 ? 4.719 -6.393 -8.894 1.00 98.19 199 GLY A CA 1
ATOM 1566 C C . GLY A 1 199 ? 4.422 -7.896 -8.904 1.00 98.19 199 GLY A C 1
ATOM 1567 O O . GLY A 1 199 ? 3.751 -8.452 -8.020 1.00 98.19 199 GLY A O 1
ATOM 1568 N N . ARG A 1 200 ? 4.958 -8.579 -9.914 1.00 97.81 200 ARG A N 1
ATOM 1569 C CA . ARG A 1 200 ? 4.829 -10.033 -10.057 1.00 97.81 200 ARG A CA 1
ATOM 1570 C C . ARG A 1 200 ? 5.548 -10.764 -8.926 1.00 97.81 200 ARG A C 1
ATOM 1572 O O . ARG A 1 200 ? 6.638 -10.379 -8.513 1.00 97.81 200 ARG A O 1
ATOM 1579 N N . TYR A 1 201 ? 4.956 -11.855 -8.458 1.00 97.75 201 TYR A N 1
ATOM 1580 C CA . TYR A 1 201 ? 5.571 -12.704 -7.445 1.00 97.75 201 TYR A CA 1
ATOM 1581 C C . TYR A 1 201 ? 6.545 -13.689 -8.111 1.00 97.75 201 TYR A C 1
ATOM 1583 O O . TYR A 1 201 ? 6.113 -14.591 -8.831 1.00 97.75 201 TYR A O 1
ATOM 1591 N N . TYR A 1 202 ? 7.852 -13.544 -7.874 1.00 95.62 202 TYR A N 1
ATOM 1592 C CA . TYR A 1 202 ? 8.868 -14.480 -8.370 1.00 95.62 202 TYR A CA 1
ATOM 1593 C C . TYR A 1 202 ? 9.455 -15.307 -7.229 1.00 95.62 202 TYR A C 1
ATOM 1595 O O . TYR A 1 202 ? 9.999 -14.753 -6.280 1.00 95.62 202 TYR A O 1
ATOM 1603 N N . LYS A 1 203 ? 9.406 -16.639 -7.359 1.00 89.94 203 LYS A N 1
ATOM 1604 C CA . LYS A 1 203 ? 10.102 -17.573 -6.449 1.00 89.94 203 LYS A CA 1
ATOM 1605 C C . LYS A 1 203 ? 11.581 -17.753 -6.803 1.00 89.94 203 LYS A C 1
ATOM 1607 O O . LYS A 1 203 ? 12.381 -18.088 -5.942 1.00 89.94 203 LYS A O 1
ATOM 1612 N N . ALA A 1 204 ? 11.928 -17.568 -8.075 1.00 85.88 204 ALA A N 1
ATOM 1613 C CA . ALA A 1 204 ? 13.287 -17.650 -8.597 1.00 85.88 204 ALA A CA 1
ATOM 1614 C C . ALA A 1 204 ? 13.402 -16.799 -9.868 1.00 85.88 204 ALA A C 1
ATOM 1616 O O . ALA A 1 204 ? 12.402 -16.593 -10.558 1.00 85.88 204 ALA A O 1
ATOM 1617 N N . SER A 1 205 ? 14.621 -16.346 -10.174 1.00 85.06 205 SER A N 1
ATOM 1618 C CA . SER A 1 205 ? 14.974 -15.659 -11.428 1.00 85.06 205 SER A CA 1
ATOM 1619 C C . SER A 1 205 ? 14.026 -14.507 -11.806 1.00 85.06 205 SER A C 1
ATOM 1621 O O . SER A 1 205 ? 13.407 -14.552 -12.871 1.00 85.06 205 SER A O 1
ATOM 1623 N N . PRO A 1 206 ? 13.872 -13.483 -10.946 1.00 87.94 206 PRO A N 1
ATOM 1624 C CA . PRO A 1 206 ? 12.989 -12.364 -11.239 1.00 87.94 206 PRO A CA 1
ATOM 1625 C C . PRO A 1 206 ? 13.457 -11.582 -12.469 1.00 87.94 206 PRO A C 1
ATOM 1627 O O . PRO A 1 206 ? 14.648 -11.346 -12.672 1.00 87.94 206 PRO A O 1
ATOM 1630 N N . GLU A 1 207 ? 12.500 -11.120 -13.270 1.00 94.12 207 GLU A N 1
ATOM 1631 C CA . GLU A 1 207 ? 12.775 -10.068 -14.245 1.00 94.12 207 GLU A CA 1
ATOM 1632 C C . GLU A 1 207 ? 13.092 -8.767 -13.493 1.00 94.12 207 GLU A C 1
ATOM 1634 O O . GLU A 1 207 ? 12.306 -8.346 -12.635 1.00 94.12 207 GLU A O 1
ATOM 1639 N N . TYR A 1 208 ? 14.214 -8.125 -13.838 1.00 96.19 208 TYR A N 1
ATOM 1640 C CA . TYR A 1 208 ? 14.686 -6.888 -13.209 1.00 96.19 208 TYR A CA 1
ATOM 1641 C C . TYR A 1 208 ? 13.545 -5.884 -13.009 1.00 96.19 208 TYR A C 1
ATOM 1643 O O . TYR A 1 208 ? 12.846 -5.544 -13.964 1.00 96.19 208 TYR A O 1
ATOM 1651 N N . GLY A 1 209 ? 13.331 -5.446 -11.764 1.00 96.06 209 GLY A N 1
ATOM 1652 C CA . GLY A 1 209 ? 12.349 -4.427 -11.365 1.00 96.06 209 GLY A CA 1
ATOM 1653 C C . GLY A 1 209 ? 10.864 -4.806 -11.490 1.00 96.06 209 GLY A C 1
ATOM 1654 O O . GLY A 1 209 ? 10.017 -4.113 -10.924 1.00 96.06 209 GLY A O 1
ATOM 1655 N N . LYS A 1 210 ? 10.512 -5.911 -12.161 1.00 97.81 210 LYS A N 1
ATOM 1656 C CA . LYS A 1 210 ? 9.110 -6.358 -12.316 1.00 97.81 210 LYS A CA 1
ATOM 1657 C C . LYS A 1 210 ? 8.589 -7.170 -11.130 1.00 97.81 210 LYS A C 1
ATOM 1659 O O . LYS A 1 210 ? 7.392 -7.444 -11.053 1.00 97.81 210 LYS A O 1
ATOM 1664 N N . GLY A 1 211 ? 9.489 -7.618 -10.257 1.00 97.81 211 GLY A N 1
ATOM 1665 C CA . GLY A 1 211 ? 9.146 -8.360 -9.046 1.00 97.81 211 GLY A CA 1
ATOM 1666 C C . GLY A 1 211 ? 8.578 -7.479 -7.934 1.00 97.81 211 GLY A C 1
ATOM 1667 O O . GLY A 1 211 ? 8.532 -6.256 -8.063 1.00 97.81 211 GLY A O 1
ATOM 1668 N N . ILE A 1 212 ? 8.224 -8.092 -6.806 1.00 98.50 212 ILE A N 1
ATOM 1669 C CA . ILE A 1 212 ? 7.923 -7.371 -5.562 1.00 98.50 212 ILE A CA 1
ATOM 1670 C C . ILE A 1 212 ? 9.238 -6.801 -5.032 1.00 98.50 212 ILE A C 1
ATOM 1672 O O . ILE A 1 212 ? 10.069 -7.565 -4.563 1.00 98.50 212 ILE A O 1
ATOM 1676 N N . ASN A 1 213 ? 9.473 -5.493 -5.121 1.00 97.38 213 ASN A N 1
ATOM 1677 C CA . ASN A 1 213 ? 10.771 -4.922 -4.738 1.00 97.38 213 ASN A CA 1
ATOM 1678 C C . ASN A 1 213 ? 10.676 -3.652 -3.892 1.00 97.38 213 ASN A C 1
ATOM 1680 O O . ASN A 1 213 ? 9.702 -2.897 -3.961 1.00 97.38 213 ASN A O 1
ATOM 1684 N N . TRP A 1 214 ? 11.733 -3.437 -3.106 1.00 98.62 214 TRP A N 1
ATOM 1685 C CA . TRP A 1 214 ? 11.966 -2.264 -2.271 1.00 98.62 214 TRP A CA 1
ATOM 1686 C C . TRP A 1 214 ? 13.435 -1.852 -2.412 1.00 98.62 214 TRP A C 1
ATOM 1688 O O . TRP A 1 214 ? 14.325 -2.436 -1.786 1.00 98.62 214 TRP A O 1
ATOM 1698 N N . ARG A 1 215 ? 13.700 -0.868 -3.281 1.00 98.25 215 ARG A N 1
ATOM 1699 C CA . ARG A 1 215 ? 15.040 -0.546 -3.800 1.00 98.25 215 ARG A CA 1
ATOM 1700 C C . ARG A 1 215 ? 16.094 -0.370 -2.711 1.00 98.25 215 ARG A C 1
ATOM 1702 O O . ARG A 1 215 ? 17.207 -0.859 -2.862 1.00 98.25 215 ARG A O 1
ATOM 1709 N N . THR A 1 216 ? 15.774 0.358 -1.647 1.00 98.31 216 THR A N 1
ATOM 1710 C CA . THR A 1 216 ? 16.727 0.692 -0.576 1.00 98.31 216 THR A CA 1
ATOM 1711 C C . THR A 1 216 ? 17.097 -0.492 0.312 1.00 98.31 216 THR A C 1
ATOM 1713 O O . THR A 1 216 ? 18.054 -0.369 1.071 1.00 98.31 216 THR A O 1
ATOM 1716 N N . TRP A 1 217 ? 16.374 -1.613 0.223 1.00 98.25 217 TRP A N 1
ATOM 1717 C CA . TRP A 1 217 ? 16.656 -2.810 1.009 1.00 98.25 217 TRP A CA 1
ATOM 1718 C C . TRP A 1 217 ? 17.329 -3.902 0.173 1.00 98.25 217 TRP A C 1
ATOM 1720 O O . TRP A 1 217 ? 18.459 -4.280 0.467 1.00 98.25 217 TRP A O 1
ATOM 1730 N N . THR A 1 218 ? 16.671 -4.375 -0.889 1.00 96.50 218 THR A N 1
ATOM 1731 C CA . THR A 1 218 ? 17.134 -5.525 -1.695 1.00 96.50 218 THR A CA 1
ATOM 1732 C C . THR A 1 218 ? 17.397 -5.187 -3.165 1.00 96.50 218 THR A C 1
ATOM 1734 O O . THR A 1 218 ? 17.741 -6.066 -3.954 1.00 96.50 218 THR A O 1
ATOM 1737 N N . GLY A 1 219 ? 17.275 -3.915 -3.559 1.00 96.88 219 GLY A N 1
ATOM 1738 C CA . GLY A 1 219 ? 17.453 -3.492 -4.949 1.00 96.88 219 GLY A CA 1
ATOM 1739 C C . GLY A 1 219 ? 16.299 -3.925 -5.860 1.00 96.88 219 GLY A C 1
ATOM 1740 O O . GLY A 1 219 ? 15.157 -4.034 -5.420 1.00 96.88 219 GLY A O 1
ATOM 1741 N N . TYR A 1 220 ? 16.593 -4.121 -7.149 1.00 96.69 220 TYR A N 1
ATOM 1742 C CA . TYR A 1 220 ? 15.607 -4.495 -8.181 1.00 96.69 220 TYR A CA 1
ATOM 1743 C C . TYR A 1 220 ? 15.781 -5.920 -8.718 1.00 96.69 220 TYR A C 1
ATOM 1745 O O . TYR A 1 220 ? 14.909 -6.411 -9.436 1.00 96.69 220 TYR A O 1
ATOM 1753 N N . ASP A 1 221 ? 16.899 -6.566 -8.387 1.00 93.12 221 ASP A N 1
ATOM 1754 C CA . ASP A 1 221 ? 17.259 -7.916 -8.832 1.00 93.12 221 ASP A CA 1
ATOM 1755 C C . ASP A 1 221 ? 16.645 -9.014 -7.954 1.00 93.12 221 ASP A C 1
ATOM 1757 O O . ASP A 1 221 ? 16.711 -10.193 -8.292 1.00 93.12 221 ASP A O 1
ATOM 1761 N N . ILE A 1 222 ? 16.048 -8.641 -6.820 1.00 91.75 222 ILE A N 1
ATOM 1762 C CA . ILE A 1 222 ? 15.441 -9.563 -5.862 1.00 91.75 222 ILE A CA 1
ATOM 1763 C C . ILE A 1 222 ? 13.947 -9.257 -5.768 1.00 91.75 222 ILE A C 1
ATOM 1765 O O . ILE A 1 222 ? 13.547 -8.119 -5.522 1.00 91.75 222 ILE A O 1
ATOM 1769 N N . SER A 1 223 ? 13.122 -10.294 -5.936 1.00 96.38 223 SER A N 1
ATOM 1770 C CA . SER A 1 223 ? 11.706 -10.241 -5.577 1.00 96.38 223 SER A CA 1
ATOM 1771 C C . SER A 1 223 ? 11.538 -10.701 -4.134 1.00 96.38 223 SER A C 1
ATOM 1773 O O . SER A 1 223 ? 12.044 -11.754 -3.750 1.00 96.38 223 SER A O 1
ATOM 1775 N N . LEU A 1 224 ? 10.807 -9.927 -3.344 1.00 97.94 224 LEU A N 1
ATOM 1776 C CA . LEU A 1 224 ? 10.483 -10.245 -1.964 1.00 97.94 224 LEU A CA 1
ATOM 1777 C C . LEU A 1 224 ? 9.509 -11.423 -1.892 1.00 97.94 224 LEU A C 1
ATOM 1779 O O . LEU A 1 224 ? 8.641 -11.586 -2.753 1.00 97.94 224 LEU A O 1
ATOM 1783 N N . LYS A 1 225 ? 9.665 -12.224 -0.836 1.00 98.12 225 LYS A N 1
ATOM 1784 C CA . LYS A 1 225 ? 8.790 -13.352 -0.497 1.00 98.12 225 LYS A CA 1
ATOM 1785 C C . LYS A 1 225 ? 7.513 -12.876 0.184 1.00 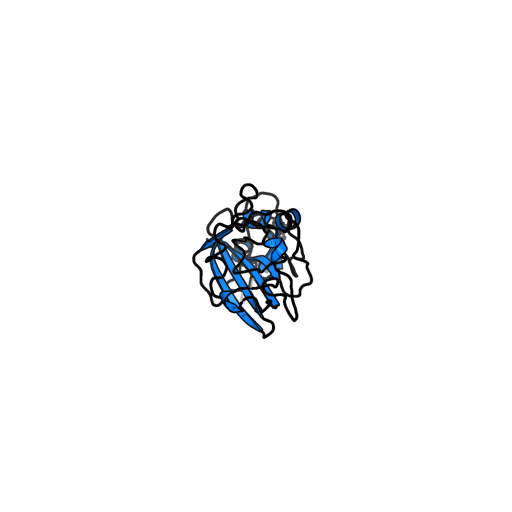98.12 225 LYS A C 1
ATOM 1787 O O . LYS A 1 225 ? 6.458 -13.476 -0.004 1.00 98.12 225 LYS A O 1
ATOM 1792 N N . PHE A 1 226 ? 7.628 -11.827 0.992 1.00 98.62 226 PHE A N 1
ATOM 1793 C CA . PHE A 1 226 ? 6.540 -11.283 1.787 1.00 98.62 226 PHE A CA 1
ATOM 1794 C C . PHE A 1 226 ? 6.524 -9.759 1.708 1.00 98.62 226 PHE A C 1
ATOM 1796 O O . PHE A 1 226 ? 7.569 -9.110 1.809 1.00 98.62 226 PHE A O 1
ATOM 1803 N N . SER A 1 227 ? 5.328 -9.195 1.575 1.00 98.69 227 SER A N 1
ATOM 1804 C CA . SER A 1 227 ? 5.078 -7.791 1.878 1.00 98.69 227 SER A CA 1
ATOM 1805 C C . SER A 1 227 ? 3.696 -7.636 2.491 1.00 98.69 227 SER A C 1
ATOM 1807 O O . SER A 1 227 ? 2.741 -8.217 1.982 1.00 98.69 227 SER A O 1
ATOM 1809 N N . GLU A 1 228 ? 3.564 -6.808 3.516 1.00 98.81 228 GLU A N 1
ATOM 1810 C CA . GLU A 1 228 ? 2.266 -6.432 4.068 1.00 98.81 228 GLU A CA 1
ATOM 1811 C C . GLU A 1 228 ? 2.225 -4.928 4.318 1.00 98.81 228 GLU A C 1
ATOM 1813 O O . GLU A 1 228 ? 3.133 -4.370 4.935 1.00 98.81 228 GLU A O 1
ATOM 1818 N N . MET A 1 229 ? 1.171 -4.270 3.838 1.00 98.88 229 MET A N 1
ATOM 1819 C CA . MET A 1 229 ? 0.910 -2.862 4.119 1.00 98.88 229 MET A CA 1
ATOM 1820 C C . MET A 1 229 ? -0.318 -2.730 5.004 1.00 98.88 229 MET A C 1
ATOM 1822 O O . MET A 1 229 ? -1.386 -3.275 4.703 1.00 98.88 229 MET A O 1
ATOM 1826 N N . LYS A 1 230 ? -0.170 -1.971 6.086 1.00 98.81 230 LYS A N 1
ATOM 1827 C CA . LYS A 1 230 ? -1.222 -1.773 7.077 1.00 98.81 230 LYS A CA 1
ATOM 1828 C C . LYS A 1 230 ? -1.237 -0.356 7.606 1.00 98.81 230 LYS A C 1
ATOM 1830 O O . LYS A 1 230 ? -0.198 0.295 7.721 1.00 98.81 230 LYS A O 1
ATOM 1835 N N . THR A 1 231 ? -2.433 0.123 7.914 1.00 98.62 231 THR A N 1
ATOM 1836 C CA . THR A 1 231 ? -2.643 1.455 8.467 1.00 98.62 231 THR A CA 1
ATOM 1837 C C . THR A 1 231 ? -3.279 1.385 9.841 1.00 98.62 231 THR A C 1
ATOM 1839 O O . THR A 1 231 ? -3.995 0.436 10.168 1.00 98.62 231 THR A O 1
ATOM 1842 N N . ARG A 1 232 ? -2.968 2.380 10.663 1.00 96.94 232 ARG A N 1
ATOM 1843 C CA . ARG A 1 232 ? -3.533 2.549 11.993 1.00 96.94 232 ARG A CA 1
ATOM 1844 C C . ARG A 1 232 ? -3.655 4.034 12.278 1.00 96.94 232 ARG A C 1
ATOM 1846 O O . ARG A 1 232 ? -2.688 4.777 12.079 1.00 96.94 232 ARG A O 1
ATOM 1853 N N . ARG A 1 233 ? -4.822 4.445 12.759 1.00 94.25 233 ARG A N 1
ATOM 1854 C CA . ARG A 1 233 ? -5.061 5.806 13.228 1.00 94.25 233 ARG A CA 1
ATOM 1855 C C . ARG A 1 233 ? -4.213 6.093 14.472 1.00 94.25 233 ARG A C 1
ATOM 1857 O O . ARG A 1 233 ? -4.000 5.215 15.309 1.00 94.25 233 ARG A O 1
ATOM 1864 N N . ASN A 1 234 ? -3.677 7.306 14.565 1.00 85.19 234 ASN A N 1
ATOM 1865 C CA . ASN A 1 234 ? -2.753 7.703 15.631 1.00 85.19 234 ASN A CA 1
ATOM 1866 C C . ASN A 1 234 ? -3.456 8.117 16.933 1.00 85.19 234 ASN A C 1
ATOM 1868 O O . ASN A 1 234 ? -2.840 8.002 17.991 1.00 85.19 234 ASN A O 1
ATOM 1872 N N . ASN A 1 235 ? -4.711 8.575 16.851 1.00 62.72 235 ASN A N 1
ATOM 1873 C CA . ASN A 1 235 ? -5.505 9.099 17.966 1.00 62.72 235 ASN A CA 1
ATOM 1874 C C . ASN A 1 235 ? -6.897 8.498 17.961 1.00 62.72 235 ASN A C 1
ATOM 1876 O O . ASN A 1 235 ? -7.482 8.486 16.854 1.00 62.72 235 ASN A O 1
#

Solvent-accessible surface area (backbone atoms only — not comparable to full-atom values): 12460 Å² total; per-residue (Å²): 134,86,88,81,86,81,85,82,80,82,78,77,80,77,82,69,88,78,61,92,35,76,28,49,42,34,40,54,39,33,75,76,65,52,57,72,61,45,80,46,57,22,21,56,75,77,64,83,58,47,78,42,25,28,43,27,67,67,93,81,25,16,24,32,46,44,33,34,45,63,82,62,88,51,89,51,74,50,48,51,70,46,51,40,64,30,48,72,38,80,92,56,36,27,38,58,12,49,60,55,51,14,53,68,23,68,64,81,57,19,27,35,39,37,45,39,26,41,85,86,72,50,73,39,30,37,35,20,66,32,34,33,32,43,53,78,94,59,43,35,27,32,43,48,37,68,76,47,69,73,24,51,74,31,43,55,79,64,27,45,74,18,23,43,17,21,62,78,40,80,48,47,72,40,83,97,54,52,55,20,61,76,31,42,16,45,43,41,30,31,79,43,71,47,46,31,78,36,18,39,71,37,96,66,88,42,59,74,51,24,14,18,25,41,37,63,62,62,31,44,72,41,31,38,42,30,39,36,35,29,37,33,69,74,123

Nearest PDB structures (foldseek):
  4r9t-assembly1_B  TM=9.693E-01  e=2.040E-29  Homo sapiens
  2jhk-assembly1_F  TM=9.700E-01  e=1.720E-29  Homo sapiens
  2j3o-assembly1_C  TM=9.698E-01  e=5.075E-29  Homo sapiens
  2jhm-assembly1_F  TM=9.719E-01  e=6.374E-29  Homo sapiens
  2wnp-assembly1_F  TM=9.700E-01  e=1.415E-28  Homo sapiens

InterPro domains:
  IPR002181 Fibrinogen, alpha/beta/gamma chain, C-terminal globular domain [PF00147] (23-232)
  IPR002181 Fibrinogen, alpha/beta/gamma chain, C-terminal globular domain [PS51406] (17-235)
  IPR002181 Fibrinogen, alpha/beta/gamma chain, C-terminal globular domain [SM00186] (21-234)
  IPR002181 Fibrinogen, alpha/beta/gamma chain, C-terminal globular domain [cd00087] (23-233)
  IPR014716 Fibrinogen, alpha/beta/gamma chain, C-terminal globular, subdomain 1 [G3DSA:3.90.215.10] (14-234)
  IPR020837 Fibrinogen, conserved site [PS00514] (187-199)
  IPR036056 Fibrinogen-like, C-terminal [SSF56496] (22-232)
  IPR050373 Fibrinogen C-terminal domain-containing protein [PTHR19143] (24-233)

Mean predicted aligned error: 6.22 Å

Sequence (235 aa):
MKLHNTTASLKAKFTIDEGEGSYDDCKSLFEDGITNSGVYTVNPDGGTPFKVYCDMETHGGGWTVFQRRQDGSVDFYRYWTDYENGFGDLTGEFWLGLSKIHRLTKEGSNTLRVDLGDFDNNTAYANYSTFSVSDGSTEYILTVGGYSGTAGDSLGSYHNGRRFTTRDNDNDLRSGINCAQQWAGAWWYNSCHYSNLNGRYYKASPEYGKGINWRTWTGYDISLKFSEMKTRRNN